Protein AF-A0A9E8AXL3-F1 (afdb_monomer_lite)

Secondary structure (DSSP, 8-state):
-HHHHHHHHHHHTSHHHHHHHHHHHHHHHHHHHSPPPPSEEEEE-TTSTTS-B-SEEEEEHHHHHHHHHHHHHH--S-HHHHHHHHHHHHHHHT--SS-S-EEEPPGGGHHHHHHHHHHHHHTT-SEEEETTTTEEES--EEEEEEEEEETTTEEEEEEEEE-TT--EEEEEEEEEE-------------

Sequence (190 aa):
MLDGVRHKIKYRLSKEYRREVDALEEIKRTFTQLPRCQPYVIVANPDYGEGEYQATITMPAIDLLAWVNAKLESGSPLYTDKVFLPLLRDWLRDAEESGSEQSRFPAIAYEVIEREIKDWIEKGLTTVYCPSCASEIQGFHKAEKDRWNAGNSLYFWTDNWVCPAGHLLYRRNEWMHINRLSHRIDTRNW

Structure (mmCIF, N/CA/C/O backbone):
data_AF-A0A9E8AXL3-F1
#
_entry.id   AF-A0A9E8AXL3-F1
#
loop_
_atom_site.group_PDB
_atom_site.id
_atom_site.type_symbol
_atom_site.label_atom_id
_atom_site.label_alt_id
_atom_site.label_comp_id
_atom_site.label_asym_id
_atom_site.label_entity_id
_atom_site.label_seq_id
_atom_site.pdbx_PDB_ins_code
_atom_site.Cartn_x
_atom_site.Cartn_y
_atom_site.Cartn_z
_atom_site.occupancy
_atom_site.B_iso_or_equiv
_atom_site.auth_seq_id
_atom_site.auth_comp_id
_atom_site.auth_asym_id
_atom_site.auth_atom_id
_atom_site.pdbx_PDB_model_num
ATOM 1 N N . MET A 1 1 ? -18.558 35.692 19.188 1.00 50.31 1 MET A N 1
ATOM 2 C CA . MET A 1 1 ? -18.911 34.344 19.710 1.00 50.31 1 MET A CA 1
ATOM 3 C C . MET A 1 1 ? -20.068 33.678 18.955 1.00 50.31 1 MET A C 1
ATOM 5 O O . MET A 1 1 ? -19.987 32.479 18.731 1.00 50.31 1 MET A O 1
ATOM 9 N N . LEU A 1 2 ? -21.105 34.409 18.516 1.00 52.53 2 LEU A N 1
ATOM 10 C CA . LEU A 1 2 ? -22.274 33.840 17.813 1.00 52.53 2 LEU A CA 1
ATOM 11 C C . LEU A 1 2 ? -22.008 33.394 16.356 1.00 52.53 2 LEU A C 1
ATOM 13 O O . LEU A 1 2 ? -22.584 32.400 15.912 1.00 52.53 2 LEU A O 1
ATOM 17 N N . ASP A 1 3 ? -21.091 34.049 15.635 1.00 53.25 3 ASP A N 1
ATOM 18 C CA . ASP A 1 3 ? -20.797 33.708 14.229 1.00 53.25 3 ASP A CA 1
ATOM 19 C C . ASP A 1 3 ? -20.134 32.334 14.058 1.00 53.25 3 ASP A C 1
ATOM 21 O O . ASP A 1 3 ? -20.463 31.591 13.133 1.00 53.25 3 ASP A O 1
ATOM 25 N N . GLY A 1 4 ? -19.282 31.927 15.006 1.00 52.59 4 GLY A N 1
ATOM 26 C CA . GLY A 1 4 ? -18.672 30.593 15.009 1.00 52.59 4 GLY A CA 1
ATOM 27 C C . GLY A 1 4 ? -19.680 29.463 15.253 1.00 52.59 4 GLY A C 1
ATOM 28 O O . GLY A 1 4 ? -19.496 28.353 14.757 1.00 52.59 4 GLY A O 1
ATOM 29 N N . VAL A 1 5 ? -20.774 29.739 15.973 1.00 60.66 5 VAL A N 1
ATOM 30 C CA . VAL A 1 5 ? -21.849 28.765 16.234 1.00 60.66 5 VAL A CA 1
ATOM 31 C C . VAL A 1 5 ? -22.737 28.607 14.999 1.00 60.66 5 VAL A C 1
ATOM 33 O O . VAL A 1 5 ? -23.012 27.480 14.585 1.00 60.66 5 VAL A O 1
ATOM 36 N N . ARG A 1 6 ? -23.109 29.713 14.339 1.00 60.84 6 ARG A N 1
ATOM 37 C CA . ARG A 1 6 ? -23.854 29.677 13.067 1.00 60.84 6 ARG A CA 1
ATOM 38 C C . ARG A 1 6 ? -23.073 28.973 11.957 1.00 60.84 6 ARG A C 1
ATOM 40 O O . ARG A 1 6 ? -23.656 28.165 11.236 1.00 60.84 6 ARG A O 1
ATOM 47 N N . HIS A 1 7 ? -21.766 29.214 11.853 1.00 61.50 7 HIS A N 1
ATOM 48 C CA . HIS A 1 7 ? -20.918 28.557 10.855 1.00 61.50 7 HIS A CA 1
ATOM 49 C C . HIS A 1 7 ? -20.811 27.040 11.086 1.00 61.50 7 HIS A C 1
ATOM 51 O O . HIS A 1 7 ? -20.910 26.261 10.139 1.00 61.50 7 HIS A O 1
ATOM 57 N N . LYS A 1 8 ? -20.691 26.599 12.348 1.00 62.47 8 LYS A N 1
ATOM 58 C CA . LYS A 1 8 ? -20.671 25.169 12.707 1.00 62.47 8 LYS A CA 1
ATOM 59 C C . LYS A 1 8 ? -21.997 24.462 12.417 1.00 62.47 8 LYS A C 1
ATOM 61 O O . LYS A 1 8 ? -21.981 23.336 11.933 1.00 62.47 8 LYS A O 1
ATOM 66 N N . ILE A 1 9 ? -23.135 25.108 12.680 1.00 67.75 9 ILE A N 1
ATOM 67 C CA . ILE A 1 9 ? -24.462 24.541 12.381 1.00 67.75 9 ILE A CA 1
ATOM 68 C C . ILE A 1 9 ? -24.678 24.449 10.866 1.00 67.75 9 ILE A C 1
ATOM 70 O O . ILE A 1 9 ? -25.138 23.421 10.377 1.00 67.75 9 ILE A O 1
ATOM 74 N N . LYS A 1 10 ? -24.287 25.483 10.110 1.00 69.19 10 LYS A N 1
ATOM 75 C CA . LYS A 1 10 ? -24.389 25.484 8.645 1.00 69.19 10 LYS A CA 1
ATOM 76 C C . LYS A 1 10 ? -23.529 24.389 8.006 1.00 69.19 10 LYS A C 1
ATOM 78 O O . LYS A 1 10 ? -23.999 23.724 7.091 1.00 69.19 10 LYS A O 1
ATOM 83 N N . TYR A 1 11 ? -22.316 24.171 8.517 1.00 67.69 11 TYR A N 1
ATOM 84 C CA . TYR A 1 11 ? -21.449 23.078 8.071 1.00 67.69 11 TYR A CA 1
ATOM 85 C C . TYR A 1 11 ? -22.045 21.701 8.397 1.00 67.69 11 TYR A C 1
ATOM 87 O O . TYR A 1 11 ? -22.152 20.871 7.507 1.00 67.69 11 TYR A O 1
ATOM 95 N N . ARG A 1 12 ? -22.560 21.480 9.615 1.00 69.38 12 ARG A N 1
ATOM 96 C CA . ARG A 1 12 ? -23.223 20.211 9.993 1.00 69.38 12 ARG A CA 1
ATOM 97 C C . ARG A 1 12 ? -24.460 19.863 9.154 1.00 69.38 12 ARG A C 1
ATOM 99 O O . ARG A 1 12 ? -24.867 18.710 9.113 1.00 69.38 12 ARG A O 1
ATOM 106 N N . LEU A 1 13 ? -25.081 20.847 8.509 1.00 73.75 13 LEU A N 1
ATOM 107 C CA . LEU A 1 13 ? -26.221 20.647 7.608 1.00 73.75 13 LEU A CA 1
ATOM 108 C C . LEU A 1 13 ? -25.798 20.585 6.126 1.00 73.75 13 LEU A C 1
ATOM 110 O O . LEU A 1 13 ? -26.642 20.366 5.248 1.00 73.75 13 LEU A O 1
ATOM 114 N N . SER A 1 14 ? -24.510 20.784 5.827 1.00 78.44 14 SER A N 1
ATOM 115 C CA . SER A 1 14 ? -24.001 20.829 4.460 1.00 78.44 14 SER A CA 1
ATOM 116 C C . SER A 1 14 ? -23.981 19.444 3.807 1.00 78.44 14 SER A C 1
ATOM 118 O O . SER A 1 14 ? -24.156 18.396 4.438 1.00 78.44 14 SER A O 1
ATOM 120 N N . LYS A 1 15 ? -23.835 19.440 2.481 1.00 77.00 15 LYS A N 1
ATOM 121 C CA . LYS A 1 15 ? -23.671 18.210 1.702 1.00 77.00 15 LYS A CA 1
ATOM 122 C C . LYS A 1 15 ? -22.274 17.615 1.899 1.00 77.00 15 LYS A C 1
ATOM 124 O O . LYS A 1 15 ? -22.151 16.397 1.851 1.00 77.00 15 LYS A O 1
ATOM 129 N N . GLU A 1 16 ? -21.254 18.446 2.135 1.00 74.75 16 GLU A N 1
ATOM 130 C CA . GLU A 1 16 ? -19.901 17.959 2.431 1.00 74.75 16 GLU A CA 1
ATOM 131 C C . GLU A 1 16 ? -19.865 17.196 3.753 1.00 74.75 16 GLU A C 1
ATOM 133 O O . GLU A 1 16 ? -19.396 16.067 3.770 1.00 74.75 16 GLU A O 1
ATOM 138 N N . TYR A 1 17 ? -20.454 17.743 4.823 1.00 76.50 17 TYR A N 1
ATOM 139 C CA . TYR A 1 17 ? -20.475 17.059 6.119 1.00 76.50 17 TYR A CA 1
ATOM 140 C C . TYR A 1 17 ? -21.178 15.698 6.055 1.00 76.50 17 TYR A C 1
ATOM 142 O O . TYR A 1 17 ? -20.692 14.728 6.620 1.00 76.50 17 TYR A O 1
ATOM 150 N N . ARG A 1 18 ? -22.298 15.596 5.325 1.00 78.00 18 ARG A N 1
ATOM 151 C CA . ARG A 1 18 ? -22.974 14.304 5.117 1.00 78.00 18 ARG A CA 1
ATOM 152 C C . ARG A 1 18 ? -22.099 13.305 4.364 1.00 78.00 18 ARG A C 1
ATOM 154 O O . ARG A 1 18 ? -21.987 12.176 4.808 1.00 78.00 18 ARG A O 1
ATOM 161 N N . ARG A 1 19 ? -21.415 13.738 3.299 1.00 76.94 19 ARG A N 1
ATOM 162 C CA . ARG A 1 19 ? -20.463 12.884 2.567 1.00 76.94 19 ARG A CA 1
ATOM 163 C C . ARG A 1 19 ? -19.311 12.408 3.447 1.00 76.94 19 ARG A C 1
ATOM 165 O O . ARG A 1 19 ? -18.920 11.255 3.341 1.00 76.94 19 ARG A O 1
ATOM 172 N N . GLU A 1 20 ? -18.781 13.277 4.304 1.00 74.44 20 GLU A N 1
ATOM 173 C CA . GLU A 1 20 ? -17.742 12.898 5.263 1.00 74.44 20 GLU A CA 1
ATOM 174 C C . GLU A 1 20 ? -18.261 11.865 6.271 1.00 74.44 20 GLU A C 1
ATOM 176 O O . GLU A 1 20 ? -17.587 10.873 6.524 1.00 74.44 20 GLU A O 1
ATOM 181 N N . VAL A 1 21 ? -19.462 12.061 6.823 1.00 80.56 21 VAL A N 1
ATOM 182 C CA . VAL A 1 21 ? -20.079 11.100 7.752 1.00 80.56 21 VAL A CA 1
ATOM 183 C C . VAL A 1 21 ? -20.326 9.753 7.071 1.00 80.56 21 VAL A C 1
ATOM 185 O O . VAL A 1 21 ? -19.925 8.731 7.622 1.00 80.56 21 VAL A O 1
ATOM 188 N N . ASP A 1 22 ? -20.902 9.752 5.868 1.00 82.94 22 ASP A N 1
ATOM 189 C CA . ASP A 1 22 ? -21.176 8.533 5.100 1.00 82.94 22 ASP A CA 1
ATOM 190 C C . ASP A 1 22 ? -19.874 7.765 4.803 1.00 82.94 22 ASP A C 1
ATOM 192 O O . ASP A 1 22 ? -19.794 6.560 5.043 1.00 82.94 22 ASP A O 1
ATOM 196 N N . ALA A 1 23 ? -18.818 8.465 4.369 1.00 78.75 23 ALA A N 1
ATOM 197 C CA . ALA A 1 23 ? -17.506 7.864 4.121 1.00 78.75 23 ALA A CA 1
ATOM 198 C C . ALA A 1 23 ? -16.894 7.262 5.398 1.00 78.75 23 ALA A C 1
ATOM 200 O O . ALA A 1 23 ? -16.309 6.179 5.372 1.00 78.75 23 ALA A O 1
ATOM 201 N N . LEU A 1 24 ? -17.052 7.928 6.545 1.00 81.81 24 LEU A N 1
ATOM 202 C CA . LEU A 1 24 ? -16.574 7.406 7.826 1.00 81.81 24 LEU A CA 1
ATOM 203 C C . LEU A 1 24 ? -17.342 6.168 8.292 1.00 81.81 24 LEU A C 1
ATOM 205 O O . LEU A 1 24 ? -16.741 5.253 8.862 1.00 81.81 24 LEU A O 1
ATOM 209 N N . GLU A 1 25 ? -18.657 6.139 8.097 1.00 85.62 25 GLU A N 1
ATOM 210 C CA . GLU A 1 25 ? -19.471 4.960 8.390 1.00 85.62 25 GLU A CA 1
ATOM 211 C C . GLU A 1 25 ? -19.096 3.792 7.480 1.00 85.62 25 GLU A C 1
ATOM 213 O O . GLU A 1 25 ? -18.982 2.658 7.952 1.00 85.62 25 GLU A O 1
ATOM 218 N N . GLU A 1 26 ? -18.820 4.065 6.206 1.00 86.38 26 GLU A N 1
ATOM 219 C CA . GLU A 1 26 ? -18.369 3.059 5.254 1.00 86.38 26 GLU A CA 1
ATOM 220 C C . GLU A 1 26 ? -17.001 2.474 5.626 1.00 86.38 26 GLU A C 1
ATOM 222 O O . GLU A 1 26 ? -16.846 1.249 5.623 1.00 86.38 26 GLU A O 1
ATOM 227 N N . ILE A 1 27 ? -16.039 3.311 6.035 1.00 86.19 27 ILE A N 1
ATOM 228 C CA . ILE A 1 27 ? -14.735 2.853 6.541 1.00 86.19 27 ILE A CA 1
ATOM 229 C C . ILE A 1 27 ? -14.942 1.936 7.748 1.00 86.19 27 ILE A C 1
ATOM 231 O O . ILE A 1 27 ? -14.458 0.805 7.754 1.00 86.19 27 ILE A O 1
ATOM 235 N N . LYS A 1 28 ? -15.709 2.376 8.753 1.00 87.38 28 LYS A N 1
ATOM 236 C CA . LYS A 1 28 ? -15.973 1.569 9.957 1.00 87.38 28 LYS A CA 1
ATOM 237 C C . LYS A 1 28 ? -16.617 0.230 9.615 1.00 87.38 28 LYS A C 1
ATOM 239 O O . LYS A 1 28 ? -16.167 -0.799 10.109 1.00 87.38 28 LYS A O 1
ATOM 244 N N . ARG A 1 29 ? -17.641 0.238 8.757 1.00 89.62 29 ARG A N 1
ATOM 245 C CA . ARG A 1 29 ? -18.333 -0.974 8.301 1.00 89.62 29 ARG A CA 1
ATOM 246 C C . ARG A 1 29 ? -17.403 -1.909 7.534 1.00 89.62 29 ARG A C 1
ATOM 248 O O . ARG A 1 29 ? -17.513 -3.119 7.676 1.00 89.62 29 ARG A O 1
ATOM 255 N N . THR A 1 30 ? -16.495 -1.363 6.731 1.00 88.88 30 THR A N 1
ATOM 256 C CA . THR A 1 30 ? -15.501 -2.167 6.012 1.00 88.88 30 THR A CA 1
ATOM 257 C C . THR A 1 30 ? -14.603 -2.891 7.007 1.00 88.88 30 THR A C 1
ATOM 259 O O . THR A 1 30 ? -14.475 -4.107 6.930 1.00 88.88 30 THR A O 1
ATOM 262 N N . PHE A 1 31 ? -14.063 -2.178 7.999 1.00 89.81 31 PHE A N 1
ATOM 263 C CA . PHE A 1 31 ? -13.180 -2.767 9.008 1.00 89.81 31 PHE A CA 1
ATOM 264 C C . PHE A 1 31 ? -13.849 -3.843 9.867 1.00 89.81 31 PHE A C 1
ATOM 266 O O . PHE A 1 31 ? -13.189 -4.815 10.221 1.00 89.81 31 PHE A O 1
ATOM 273 N N . THR A 1 32 ? -15.147 -3.731 10.167 1.00 88.38 32 THR A N 1
ATOM 274 C CA . THR A 1 32 ? -15.861 -4.782 10.917 1.00 88.38 32 THR A CA 1
ATOM 275 C C . THR A 1 32 ? -16.104 -6.054 10.107 1.00 88.38 32 THR A C 1
ATOM 277 O O . THR A 1 32 ? -16.398 -7.095 10.691 1.00 88.38 32 THR A O 1
ATOM 280 N N . GLN A 1 33 ? -16.011 -5.977 8.780 1.00 90.56 33 GLN A N 1
ATOM 281 C CA . GLN A 1 33 ? -16.198 -7.104 7.864 1.00 90.56 33 GLN A CA 1
ATOM 282 C C . GLN A 1 33 ? -14.874 -7.709 7.390 1.00 90.56 33 GLN A C 1
ATOM 284 O O . GLN A 1 33 ? -14.891 -8.750 6.730 1.00 90.56 33 GLN A O 1
ATOM 289 N N . LEU A 1 34 ? -13.736 -7.076 7.696 1.00 90.19 34 LEU A N 1
ATOM 290 C CA . LEU A 1 34 ? -12.437 -7.614 7.317 1.00 90.19 34 LEU A CA 1
ATOM 291 C C . LEU A 1 34 ? -12.183 -8.931 8.058 1.00 90.19 34 LEU A C 1
ATOM 293 O O . LEU A 1 34 ? -12.435 -9.022 9.263 1.00 90.19 34 LEU A O 1
ATOM 297 N N . PRO A 1 35 ? -11.643 -9.950 7.366 1.00 91.00 35 PRO A N 1
ATOM 298 C CA . PRO A 1 35 ? -11.107 -11.109 8.055 1.00 91.00 35 PRO A CA 1
ATOM 299 C C . PRO A 1 35 ? -9.949 -10.677 8.958 1.00 91.00 35 PRO A C 1
ATOM 301 O O . PRO A 1 35 ? -9.389 -9.583 8.812 1.00 91.00 35 PRO A O 1
ATOM 304 N N . ARG A 1 36 ? -9.554 -11.565 9.871 1.00 91.38 36 ARG A N 1
ATOM 305 C CA . ARG A 1 36 ? -8.343 -11.372 10.668 1.00 91.38 36 ARG A CA 1
ATOM 306 C C . ARG A 1 36 ? -7.155 -11.065 9.750 1.00 91.38 36 ARG A C 1
ATOM 308 O O . ARG A 1 36 ? -7.021 -11.669 8.682 1.00 91.38 36 ARG A O 1
ATOM 315 N N . CYS A 1 37 ? -6.331 -10.102 10.156 1.00 93.50 37 CYS A N 1
ATOM 316 C CA . CYS A 1 37 ? -5.141 -9.746 9.403 1.00 93.50 37 CYS A CA 1
ATOM 317 C C . CYS A 1 37 ? -4.158 -10.929 9.367 1.00 93.50 37 CYS A C 1
ATOM 319 O O . CYS A 1 37 ? -3.976 -11.637 10.357 1.00 93.50 37 CYS A O 1
ATOM 321 N N . GLN A 1 38 ? -3.539 -11.143 8.216 1.00 95.12 38 GLN A N 1
ATOM 322 C CA . GLN A 1 38 ? -2.509 -12.147 7.983 1.00 95.12 38 GLN A CA 1
ATOM 323 C C . GLN A 1 38 ? -1.112 -11.525 8.162 1.00 95.12 38 GLN A C 1
ATOM 325 O O . GLN A 1 38 ? -0.992 -10.296 8.192 1.00 95.12 38 GLN A O 1
ATOM 330 N N . PRO A 1 39 ? -0.035 -12.328 8.257 1.00 94.25 39 PRO A N 1
ATOM 331 C CA . PRO A 1 39 ? 1.312 -11.810 8.518 1.00 94.25 39 PRO A CA 1
ATOM 332 C C . PRO A 1 39 ? 1.826 -10.857 7.429 1.00 94.25 39 PRO A C 1
ATOM 334 O O . PRO A 1 39 ? 2.680 -10.009 7.693 1.00 94.25 39 PRO A O 1
ATOM 337 N N . TYR A 1 40 ? 1.295 -10.977 6.210 1.00 95.00 40 TYR A N 1
ATOM 338 C CA . TYR A 1 40 ? 1.627 -10.134 5.067 1.00 95.00 40 TYR A CA 1
ATOM 339 C C . TYR A 1 40 ? 0.382 -9.441 4.523 1.00 95.00 40 TYR A C 1
ATOM 341 O O . TYR A 1 40 ? -0.694 -10.033 4.422 1.00 95.00 40 TYR A O 1
ATOM 349 N N . VAL A 1 41 ? 0.544 -8.188 4.113 1.00 95.00 41 VAL A N 1
ATOM 350 C CA . VAL A 1 41 ? -0.526 -7.360 3.561 1.00 95.00 41 VAL A CA 1
ATOM 351 C C . VAL A 1 41 ? -0.177 -6.960 2.135 1.00 95.00 41 VAL A C 1
ATOM 353 O O . VAL A 1 41 ? 0.878 -6.381 1.890 1.00 95.00 41 VAL A O 1
ATOM 356 N N . ILE A 1 42 ? -1.074 -7.238 1.190 1.00 94.50 42 ILE A N 1
ATOM 357 C CA . ILE A 1 42 ? -1.009 -6.721 -0.179 1.00 94.50 42 ILE A CA 1
ATOM 358 C C . ILE A 1 42 ? -1.380 -5.240 -0.129 1.00 94.50 42 ILE A C 1
ATOM 360 O O . ILE A 1 42 ? -2.555 -4.903 0.044 1.00 94.50 42 ILE A O 1
ATOM 364 N N . VAL A 1 43 ? -0.379 -4.372 -0.271 1.00 93.56 43 VAL A N 1
ATOM 365 C CA . VAL A 1 43 ? -0.524 -2.907 -0.236 1.00 93.56 43 VAL A CA 1
ATOM 366 C C . VAL A 1 43 ? -0.748 -2.309 -1.625 1.00 93.56 43 VAL A C 1
ATOM 368 O O . VAL A 1 43 ? -1.352 -1.249 -1.734 1.00 93.56 43 VAL A O 1
ATOM 371 N N . ALA A 1 44 ? -0.337 -3.011 -2.684 1.00 91.50 44 ALA A N 1
ATOM 372 C CA . ALA A 1 44 ? -0.682 -2.691 -4.068 1.00 91.50 44 ALA A CA 1
ATOM 373 C C . ALA A 1 44 ? -0.795 -3.959 -4.921 1.00 91.50 44 ALA A C 1
ATOM 375 O O . ALA A 1 44 ? -0.109 -4.953 -4.692 1.00 91.50 44 ALA A O 1
ATOM 376 N N . ASN A 1 45 ? -1.682 -3.917 -5.909 1.00 90.94 45 ASN A N 1
ATOM 377 C CA . ASN A 1 45 ? -1.920 -4.968 -6.895 1.00 90.94 45 ASN A CA 1
ATOM 378 C C . ASN A 1 45 ? -2.583 -4.326 -8.130 1.00 90.94 45 ASN A C 1
ATOM 380 O O . ASN A 1 45 ? -3.195 -3.272 -7.965 1.00 90.94 45 ASN A O 1
ATOM 384 N N . PRO A 1 46 ? -2.556 -4.942 -9.326 1.00 87.31 46 PRO A N 1
ATOM 385 C CA . PRO A 1 46 ? -3.351 -4.514 -10.481 1.00 87.31 46 PRO A CA 1
ATOM 386 C C . PRO A 1 46 ? -4.822 -4.171 -10.243 1.00 87.31 46 PRO A C 1
ATOM 388 O O . PRO A 1 46 ? -5.373 -3.341 -10.960 1.00 87.31 46 PRO A O 1
ATOM 391 N N . ASP A 1 47 ? -5.443 -4.754 -9.220 1.00 83.62 47 ASP A N 1
ATOM 392 C CA . ASP A 1 47 ? -6.836 -4.467 -8.867 1.00 83.62 47 ASP A CA 1
ATOM 393 C C . ASP A 1 47 ? -7.007 -3.193 -8.009 1.00 83.62 47 ASP A C 1
ATOM 395 O O . ASP A 1 47 ? -8.130 -2.863 -7.627 1.00 83.62 47 ASP A O 1
ATOM 399 N N . TYR A 1 48 ? -5.919 -2.516 -7.618 1.00 78.69 48 TYR A N 1
ATOM 400 C CA . TYR A 1 48 ? -5.938 -1.346 -6.729 1.00 78.69 48 TYR A CA 1
ATOM 401 C C . TYR A 1 48 ? -5.729 -0.032 -7.490 1.00 78.69 48 TYR A C 1
ATOM 403 O O . TYR A 1 48 ? -5.007 0.036 -8.487 1.00 78.69 48 TYR A O 1
ATOM 411 N N . GLY A 1 49 ? -6.320 1.040 -6.953 1.00 70.75 49 GLY A N 1
ATOM 412 C CA . GLY A 1 49 ? -6.205 2.390 -7.503 1.00 70.75 49 GLY A CA 1
ATOM 413 C C . GLY A 1 49 ? -6.758 2.498 -8.925 1.00 70.75 49 GLY A C 1
ATOM 414 O O . GLY A 1 49 ? -7.722 1.827 -9.287 1.00 70.75 49 GLY A O 1
ATOM 415 N N . GLU A 1 50 ? -6.126 3.338 -9.743 1.00 73.62 50 GLU A N 1
ATOM 416 C CA . GLU A 1 50 ? -6.492 3.548 -11.152 1.00 73.62 50 GLU A CA 1
ATOM 417 C C . GLU A 1 50 ? -5.763 2.586 -12.118 1.00 73.62 50 GLU A C 1
ATOM 419 O O . GLU A 1 50 ? -5.653 2.857 -13.314 1.00 73.62 50 GLU A O 1
ATOM 424 N N . GLY A 1 51 ? -5.244 1.455 -11.619 1.00 78.12 51 GLY A N 1
ATOM 425 C CA . GLY A 1 51 ? -4.501 0.477 -12.429 1.00 78.12 51 GLY A CA 1
ATOM 426 C C . GLY A 1 51 ? -3.032 0.847 -12.677 1.00 78.12 51 GLY A C 1
ATOM 427 O O . GLY A 1 51 ? -2.411 0.362 -13.626 1.00 78.12 51 GLY A O 1
ATOM 428 N N . GLU A 1 52 ? -2.468 1.712 -11.830 1.00 87.62 52 GLU A N 1
ATOM 429 C CA . GLU A 1 52 ? -1.075 2.166 -11.928 1.00 87.62 52 GLU A CA 1
ATOM 430 C C . GLU A 1 52 ? -0.079 1.024 -11.701 1.00 87.62 52 GLU A C 1
ATOM 432 O O . GLU A 1 52 ? 0.964 0.960 -12.350 1.00 87.62 52 GLU A O 1
ATOM 437 N N . TYR A 1 53 ? -0.401 0.098 -10.797 1.00 89.56 53 TYR A N 1
ATOM 438 C CA . TYR A 1 53 ? 0.442 -1.046 -10.472 1.00 89.56 53 TYR A CA 1
ATOM 439 C C . TYR A 1 53 ? 0.090 -2.238 -11.357 1.00 89.56 53 TYR A C 1
ATOM 441 O O . TYR A 1 53 ? -1.065 -2.582 -11.538 1.00 89.56 53 TYR A O 1
ATOM 449 N N . GLN A 1 54 ? 1.104 -2.894 -11.903 1.00 91.81 54 GLN A N 1
ATOM 450 C CA . GLN A 1 54 ? 1.005 -4.154 -12.653 1.00 91.81 54 GLN A CA 1
ATOM 451 C C . GLN A 1 54 ? 1.683 -5.307 -11.892 1.00 91.81 54 GLN A C 1
ATOM 453 O O . GLN A 1 54 ? 1.710 -6.449 -12.344 1.00 91.81 54 GLN A O 1
ATOM 458 N N . ALA A 1 55 ? 2.242 -4.990 -10.724 1.00 92.50 55 ALA A N 1
ATOM 459 C CA . ALA A 1 55 ? 2.867 -5.902 -9.787 1.00 92.50 55 ALA A CA 1
ATOM 460 C C . ALA A 1 55 ? 2.010 -6.051 -8.529 1.00 92.50 55 ALA A C 1
ATOM 462 O O . ALA A 1 55 ? 1.246 -5.151 -8.177 1.00 92.50 55 ALA A O 1
ATOM 463 N N . THR A 1 56 ? 2.196 -7.163 -7.824 1.00 94.50 56 THR A N 1
ATOM 464 C CA . THR A 1 56 ? 1.669 -7.333 -6.469 1.00 94.50 56 THR A CA 1
ATOM 465 C C . THR A 1 56 ? 2.768 -6.955 -5.485 1.00 94.50 56 THR A C 1
ATOM 467 O O . THR A 1 56 ? 3.870 -7.500 -5.537 1.00 94.50 56 THR A O 1
ATOM 470 N N . ILE A 1 57 ? 2.484 -6.002 -4.607 1.00 94.06 57 ILE A N 1
ATOM 471 C CA . ILE A 1 57 ? 3.417 -5.492 -3.606 1.00 94.06 57 ILE A CA 1
ATOM 472 C C . ILE A 1 57 ? 2.872 -5.861 -2.238 1.00 94.06 57 ILE A C 1
ATOM 474 O O . ILE A 1 57 ? 1.739 -5.507 -1.892 1.00 94.06 57 ILE A O 1
ATOM 478 N N . THR A 1 58 ? 3.686 -6.566 -1.465 1.00 95.38 58 THR A N 1
ATOM 479 C CA . THR A 1 58 ? 3.344 -7.021 -0.121 1.00 95.38 58 THR A CA 1
ATOM 480 C C . THR A 1 58 ? 4.267 -6.404 0.915 1.00 95.38 58 THR A C 1
ATOM 482 O O . THR A 1 58 ? 5.437 -6.134 0.652 1.00 95.38 58 THR A O 1
ATOM 485 N N . MET A 1 59 ? 3.734 -6.176 2.108 1.00 95.06 59 MET A N 1
ATOM 486 C CA . MET A 1 59 ? 4.464 -5.652 3.258 1.00 95.06 59 MET A CA 1
ATOM 487 C C . MET A 1 59 ? 4.166 -6.527 4.479 1.00 95.06 59 MET A C 1
ATOM 489 O O . MET A 1 59 ? 3.010 -6.926 4.651 1.00 95.06 59 MET A O 1
ATOM 493 N N . PRO A 1 60 ? 5.148 -6.828 5.342 1.00 94.75 60 PRO A N 1
ATOM 494 C CA . PRO A 1 60 ? 4.865 -7.452 6.628 1.00 94.75 60 PRO A CA 1
ATOM 495 C C . PRO A 1 60 ? 3.902 -6.588 7.452 1.00 94.75 60 PRO A C 1
ATOM 497 O O . PRO A 1 60 ? 4.072 -5.370 7.557 1.00 94.75 60 PRO A O 1
ATOM 500 N N . ALA A 1 61 ? 2.893 -7.209 8.067 1.00 94.88 61 ALA A N 1
ATOM 501 C CA . ALA A 1 61 ? 1.892 -6.504 8.869 1.00 94.88 61 ALA A CA 1
ATOM 502 C C . ALA A 1 61 ? 2.530 -5.727 10.035 1.00 94.88 61 ALA A C 1
ATOM 504 O O . ALA A 1 61 ? 2.057 -4.648 10.389 1.00 94.88 61 ALA A O 1
ATOM 505 N N . ILE A 1 62 ? 3.636 -6.240 10.586 1.00 94.06 62 ILE A N 1
ATOM 506 C CA . ILE A 1 62 ? 4.400 -5.594 11.660 1.00 94.06 62 ILE A CA 1
ATOM 507 C C . ILE A 1 62 ? 5.065 -4.284 11.215 1.00 94.06 62 ILE A C 1
ATOM 509 O O . ILE A 1 62 ? 5.033 -3.300 11.955 1.00 94.06 62 ILE A O 1
ATOM 513 N N . ASP A 1 63 ? 5.599 -4.234 9.994 1.00 94.69 63 ASP A N 1
ATOM 514 C CA . ASP A 1 63 ? 6.241 -3.032 9.457 1.00 94.69 63 ASP A CA 1
ATOM 515 C C . ASP A 1 63 ? 5.190 -1.978 9.105 1.00 94.69 63 ASP A C 1
ATOM 517 O O . ASP A 1 63 ? 5.356 -0.789 9.396 1.00 94.69 63 ASP A O 1
ATOM 521 N N . LEU A 1 64 ? 4.052 -2.421 8.561 1.00 94.75 64 LEU A N 1
ATOM 522 C CA . LEU A 1 64 ? 2.913 -1.545 8.323 1.00 94.75 64 LEU A CA 1
ATOM 523 C C . LEU A 1 64 ? 2.354 -0.992 9.643 1.00 94.75 64 LEU A C 1
ATOM 525 O O . LEU A 1 64 ? 2.066 0.200 9.737 1.00 94.75 64 LEU A O 1
ATOM 529 N N . LEU A 1 65 ? 2.263 -1.815 10.693 1.00 95.00 65 LEU A N 1
ATOM 530 C CA . LEU A 1 65 ? 1.847 -1.384 12.030 1.00 95.00 65 LEU A CA 1
ATOM 531 C C . LEU A 1 65 ? 2.809 -0.338 12.611 1.00 95.00 65 LEU A C 1
ATOM 533 O O . LEU A 1 65 ? 2.359 0.656 13.186 1.00 95.00 65 LEU A O 1
ATOM 537 N N . ALA A 1 66 ? 4.119 -0.527 12.439 1.00 94.44 66 ALA A N 1
ATOM 538 C CA . ALA A 1 66 ? 5.122 0.447 12.860 1.00 94.44 66 ALA A CA 1
ATOM 539 C C . ALA A 1 66 ? 4.928 1.799 12.152 1.00 94.44 66 ALA A C 1
ATOM 541 O O . ALA A 1 66 ? 4.934 2.844 12.809 1.00 94.44 66 ALA A O 1
ATOM 542 N N . TRP A 1 67 ? 4.668 1.787 10.840 1.00 93.19 67 TRP A N 1
ATOM 543 C CA . TRP A 1 67 ? 4.338 3.001 10.088 1.00 93.19 67 TRP A CA 1
ATOM 544 C C . TRP A 1 67 ? 3.050 3.670 10.595 1.00 93.19 67 TRP A C 1
ATOM 546 O O . TRP A 1 67 ? 3.039 4.886 10.808 1.00 93.19 67 TRP A O 1
ATOM 556 N N . VAL A 1 68 ? 1.985 2.901 10.858 1.00 93.62 68 VAL A N 1
ATOM 557 C CA . VAL A 1 68 ? 0.716 3.443 11.384 1.00 93.62 68 VAL A CA 1
ATOM 558 C C . VAL A 1 68 ? 0.929 4.134 12.730 1.00 93.62 68 VAL A C 1
ATOM 560 O O . VAL A 1 68 ? 0.425 5.240 12.940 1.00 93.62 68 VAL A O 1
ATOM 563 N N . ASN A 1 69 ? 1.692 3.517 13.633 1.00 94.25 69 ASN A N 1
ATOM 564 C CA . ASN A 1 69 ? 1.992 4.098 14.940 1.00 94.25 69 ASN A CA 1
ATOM 565 C C . ASN A 1 69 ? 2.767 5.415 14.801 1.00 94.25 69 ASN A C 1
ATOM 567 O O . ASN A 1 69 ? 2.369 6.417 15.394 1.00 94.25 69 ASN A O 1
ATOM 571 N N . ALA A 1 70 ? 3.789 5.454 13.940 1.00 91.94 70 ALA A N 1
ATOM 572 C CA . ALA A 1 70 ? 4.546 6.676 13.675 1.00 91.94 70 ALA A CA 1
ATOM 573 C C . ALA A 1 70 ? 3.661 7.802 13.100 1.00 91.94 70 ALA A C 1
ATOM 575 O O . ALA A 1 70 ? 3.773 8.962 13.506 1.00 91.94 70 ALA A O 1
ATOM 576 N N . LYS A 1 71 ? 2.731 7.480 12.189 1.00 89.69 71 LYS A N 1
ATOM 577 C CA . LYS A 1 71 ? 1.776 8.460 11.644 1.00 89.69 71 LYS A CA 1
ATOM 578 C C . LYS A 1 71 ? 0.821 8.991 12.711 1.00 89.69 71 LYS A C 1
ATOM 580 O O . LYS A 1 71 ? 0.599 10.203 12.766 1.00 89.69 71 LYS A O 1
ATOM 585 N N . LEU A 1 72 ? 0.290 8.119 13.570 1.00 89.50 72 LEU A N 1
ATOM 586 C CA . LEU A 1 72 ? -0.581 8.511 14.683 1.00 89.50 72 LEU A CA 1
ATOM 587 C C . LEU A 1 72 ? 0.131 9.457 15.660 1.00 89.50 72 LEU A C 1
ATOM 589 O O . LEU A 1 72 ? -0.475 10.439 16.088 1.00 89.50 72 LEU A O 1
ATOM 593 N N . GLU A 1 73 ? 1.406 9.205 15.964 1.00 89.88 73 GLU A N 1
ATOM 594 C CA . GLU A 1 73 ? 2.231 10.069 16.821 1.00 89.88 73 GLU A CA 1
ATOM 595 C C . GLU A 1 73 ? 2.530 11.428 16.177 1.00 89.88 73 GLU A C 1
ATOM 597 O O . GLU A 1 73 ? 2.449 12.458 16.847 1.00 89.88 73 GLU A O 1
ATOM 602 N N . SER A 1 74 ? 2.827 11.453 14.872 1.00 86.38 74 SER A N 1
ATOM 603 C CA . SER A 1 74 ? 3.099 12.701 14.141 1.00 86.38 74 SER A CA 1
ATOM 604 C C . SER A 1 74 ? 1.871 13.610 13.999 1.00 86.38 74 SER A C 1
ATOM 606 O O . SER A 1 74 ? 2.013 14.820 13.825 1.00 86.38 74 SER A O 1
ATOM 608 N N . GLY A 1 75 ? 0.670 13.032 14.110 1.00 76.25 75 GLY A N 1
ATOM 609 C CA . GLY A 1 75 ? -0.607 13.718 13.976 1.00 76.25 75 GLY A CA 1
ATOM 610 C C . GLY A 1 75 ? -0.944 14.056 12.523 1.00 76.25 75 GLY A C 1
ATOM 611 O O . GLY A 1 75 ? -0.377 14.971 11.932 1.00 76.25 75 GLY A O 1
ATOM 612 N N . SER A 1 76 ? -1.936 13.369 11.948 1.00 75.50 76 SER A N 1
ATOM 613 C CA . SER A 1 76 ? -2.443 13.742 10.625 1.00 75.50 76 SER A CA 1
ATOM 614 C C . SER A 1 76 ? -3.423 14.925 10.705 1.00 75.50 76 SER A C 1
ATOM 616 O O . SER A 1 76 ? -4.338 14.928 11.546 1.00 75.50 76 SER A O 1
ATOM 618 N N . PRO A 1 77 ? -3.286 15.934 9.822 1.00 70.81 77 PRO A N 1
ATOM 619 C CA . PRO A 1 77 ? -4.270 17.001 9.695 1.00 70.81 77 PRO A CA 1
ATOM 620 C C . PRO A 1 77 ? -5.577 16.519 9.043 1.00 70.81 77 PRO A C 1
ATOM 622 O O . PRO A 1 77 ? -6.602 17.188 9.198 1.00 70.81 77 PRO A O 1
ATOM 625 N N . LEU A 1 78 ? -5.570 15.379 8.343 1.00 75.44 78 LEU A N 1
ATOM 626 C CA . LEU A 1 78 ? -6.738 14.853 7.639 1.00 75.44 78 LEU A CA 1
ATOM 627 C C . LEU A 1 78 ? -7.714 14.192 8.617 1.00 75.44 78 LEU A C 1
ATOM 629 O O . LEU A 1 78 ? -7.341 13.398 9.481 1.00 75.44 78 LEU A O 1
ATOM 633 N N . TYR A 1 79 ? -8.998 14.534 8.496 1.00 70.94 79 TYR A N 1
ATOM 634 C CA . TYR A 1 79 ? -10.039 14.000 9.378 1.00 70.94 79 TYR A CA 1
ATOM 635 C C . TYR A 1 79 ? -10.282 12.500 9.154 1.00 70.94 79 TYR A C 1
ATOM 637 O O . TYR A 1 79 ? -10.522 11.770 10.114 1.00 70.94 79 TYR A O 1
ATOM 645 N N . THR A 1 80 ? -10.145 12.038 7.911 1.00 74.19 80 THR A N 1
ATOM 646 C CA . THR A 1 80 ? -10.206 10.622 7.524 1.00 74.19 80 THR A CA 1
ATOM 647 C C . THR A 1 80 ? -9.161 9.793 8.261 1.00 74.19 80 THR A C 1
ATOM 649 O O . THR A 1 80 ? -9.503 8.781 8.868 1.00 74.19 80 THR A O 1
ATOM 652 N N . ASP A 1 81 ? -7.919 10.273 8.328 1.00 82.62 81 ASP A N 1
ATOM 653 C CA . ASP A 1 81 ? -6.809 9.580 8.991 1.00 82.62 81 ASP A CA 1
ATOM 654 C C . ASP A 1 81 ? -7.052 9.399 10.493 1.00 82.62 81 ASP A C 1
ATOM 656 O O . ASP A 1 81 ? -6.664 8.384 11.069 1.00 82.62 81 ASP A O 1
ATOM 660 N N . LYS A 1 82 ? -7.757 10.342 11.136 1.00 82.69 82 LYS A N 1
ATOM 661 C CA . LYS A 1 82 ? -8.104 10.260 12.567 1.00 82.69 82 LYS A CA 1
ATOM 662 C C . LYS A 1 82 ? -9.067 9.122 12.896 1.00 82.69 82 LYS A C 1
ATOM 664 O O . LYS A 1 82 ? -9.133 8.717 14.053 1.00 82.69 82 LYS A O 1
ATOM 669 N N . VAL A 1 83 ? -9.825 8.634 11.916 1.00 84.81 83 VAL A N 1
ATOM 670 C CA . VAL A 1 83 ? -10.715 7.474 12.077 1.00 84.81 83 VAL A CA 1
ATOM 671 C C . VAL A 1 83 ? -10.074 6.222 11.496 1.00 84.81 83 VAL A C 1
ATOM 673 O O . VAL A 1 83 ? -10.136 5.163 12.114 1.00 84.81 83 VAL A O 1
ATOM 676 N N . PHE A 1 84 ? -9.435 6.349 10.338 1.00 88.38 84 PHE A N 1
ATOM 677 C CA . PHE A 1 84 ? -8.837 5.241 9.615 1.00 88.38 84 PHE A CA 1
ATOM 678 C C . PHE A 1 84 ? -7.629 4.638 10.339 1.00 88.38 84 PHE A C 1
ATOM 680 O O . PHE A 1 84 ? -7.607 3.433 10.575 1.00 88.38 84 PHE A O 1
ATOM 687 N N . LEU A 1 85 ? -6.640 5.453 10.726 1.00 90.88 85 LEU A N 1
ATOM 688 C CA . LEU A 1 85 ? -5.386 4.947 11.291 1.00 90.88 85 LEU A CA 1
ATOM 689 C C . LEU A 1 85 ? -5.590 4.149 12.592 1.00 90.88 85 LEU A C 1
ATOM 691 O O . LEU A 1 85 ? -4.957 3.104 12.728 1.00 90.88 85 LEU A O 1
ATOM 695 N N . PRO A 1 86 ? -6.475 4.546 13.533 1.00 92.44 86 PRO A N 1
ATOM 696 C CA . PRO A 1 86 ? -6.770 3.715 14.700 1.00 92.44 86 PRO A CA 1
ATOM 697 C C . PRO A 1 86 ? -7.385 2.355 14.346 1.00 92.44 86 PRO A C 1
ATOM 699 O O . PRO A 1 86 ? -6.971 1.348 14.913 1.00 92.44 86 PRO A O 1
ATOM 702 N N . LEU A 1 87 ? -8.327 2.312 13.394 1.00 92.88 87 LEU A N 1
ATOM 703 C CA . LEU A 1 87 ? -8.944 1.058 12.942 1.00 92.88 87 LEU A CA 1
ATOM 704 C C . LEU A 1 87 ? -7.921 0.154 12.249 1.00 92.88 87 LEU A C 1
ATOM 706 O O . LEU A 1 87 ? -7.872 -1.044 12.522 1.00 92.88 87 LEU A O 1
ATOM 710 N N . LEU A 1 88 ? -7.072 0.740 11.401 1.00 93.12 88 LEU A N 1
ATOM 711 C CA . LEU A 1 88 ? -5.989 0.027 10.736 1.00 93.12 88 LEU A CA 1
ATOM 712 C C . LEU A 1 88 ? -4.999 -0.545 11.754 1.00 93.12 88 LEU A C 1
ATOM 714 O O . LEU A 1 88 ? -4.649 -1.717 11.665 1.00 93.12 88 LEU A O 1
ATOM 718 N N . ARG A 1 89 ? -4.585 0.249 12.747 1.00 94.50 89 ARG A N 1
ATOM 719 C CA . ARG A 1 89 ? -3.699 -0.205 13.826 1.00 94.50 89 ARG A CA 1
ATOM 720 C C . ARG A 1 89 ? -4.286 -1.406 14.560 1.00 94.50 89 ARG A C 1
ATOM 722 O O . ARG A 1 89 ? -3.569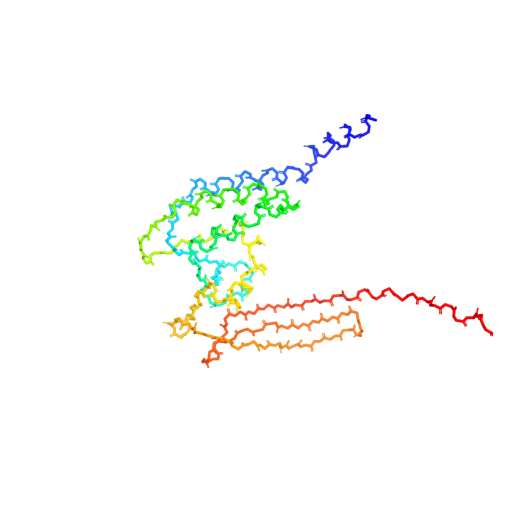 -2.369 14.808 1.00 94.50 89 ARG A O 1
ATOM 729 N N . ASP A 1 90 ? -5.562 -1.331 14.928 1.00 93.75 90 ASP A N 1
ATOM 730 C CA . ASP A 1 90 ? -6.215 -2.391 15.691 1.00 93.75 90 ASP A CA 1
ATOM 731 C C . ASP A 1 90 ? -6.325 -3.678 14.850 1.00 93.75 90 ASP A C 1
ATOM 733 O O . ASP A 1 90 ? -5.967 -4.744 15.341 1.00 93.75 90 ASP A O 1
ATOM 737 N N . TRP A 1 91 ? -6.680 -3.577 13.562 1.00 94.06 91 TRP A N 1
ATOM 738 C CA . TRP A 1 91 ? -6.693 -4.721 12.639 1.00 94.06 91 TRP A CA 1
ATOM 739 C C . TRP A 1 91 ? -5.308 -5.361 12.452 1.00 94.06 91 TRP A C 1
ATOM 741 O O . TRP A 1 91 ? -5.188 -6.585 12.462 1.00 94.06 91 TRP A O 1
ATOM 751 N N . LEU A 1 92 ? -4.255 -4.548 12.316 1.00 94.19 92 LEU A N 1
ATOM 752 C CA . LEU A 1 92 ? -2.878 -5.024 12.144 1.00 94.19 92 LEU A CA 1
ATOM 753 C C . LEU A 1 92 ? -2.292 -5.633 13.421 1.00 94.19 92 LEU A C 1
ATOM 755 O O . LEU A 1 92 ? -1.515 -6.578 13.341 1.00 94.19 92 LEU A O 1
ATOM 759 N N . ARG A 1 93 ? -2.647 -5.109 14.600 1.00 92.88 93 ARG A N 1
ATOM 760 C CA . ARG A 1 93 ? -2.194 -5.658 15.889 1.00 92.88 93 ARG A CA 1
ATOM 761 C C . ARG A 1 93 ? -2.682 -7.088 16.097 1.00 92.88 93 ARG A C 1
ATOM 763 O O . ARG A 1 93 ? -1.987 -7.878 16.726 1.00 92.88 93 ARG A O 1
ATOM 770 N N . ASP A 1 94 ? -3.848 -7.406 15.552 1.00 86.38 94 ASP A N 1
ATOM 771 C CA . ASP A 1 94 ? -4.452 -8.727 15.661 1.00 86.38 94 ASP A CA 1
ATOM 772 C C . ASP A 1 94 ? -3.964 -9.685 14.556 1.00 86.38 94 ASP A C 1
ATOM 774 O O . ASP A 1 94 ? -4.536 -10.768 14.392 1.00 86.38 94 ASP A O 1
ATOM 778 N N . ALA A 1 95 ? -2.920 -9.315 13.800 1.00 88.12 95 ALA A N 1
ATOM 779 C CA . ALA A 1 95 ? -2.366 -10.150 12.744 1.00 88.12 95 ALA A CA 1
ATOM 780 C C . ALA A 1 95 ? -1.916 -11.524 13.262 1.00 88.12 95 ALA A C 1
ATOM 782 O O . ALA A 1 95 ? -1.464 -11.673 14.399 1.00 88.12 95 ALA A O 1
ATOM 783 N N . GLU A 1 96 ? -2.071 -12.552 12.432 1.00 83.00 96 GLU A N 1
ATOM 784 C CA . GLU A 1 96 ? -1.503 -13.865 12.728 1.00 83.00 96 GLU A CA 1
ATOM 785 C C . GLU A 1 96 ? 0.030 -13.789 12.805 1.00 83.00 96 GLU A C 1
ATOM 787 O O . GLU A 1 96 ? 0.674 -13.089 12.027 1.00 83.00 96 GLU A O 1
ATOM 792 N N . GLU A 1 97 ? 0.621 -14.506 13.763 1.00 74.62 97 GLU A N 1
ATOM 793 C CA . GLU A 1 97 ? 2.073 -14.478 13.996 1.00 74.62 97 GLU A CA 1
ATOM 794 C C . GLU A 1 97 ? 2.850 -15.309 12.966 1.00 74.62 97 GLU A C 1
ATOM 796 O O . GLU A 1 97 ? 4.037 -15.080 12.740 1.00 74.62 97 GLU A O 1
ATOM 801 N N . SER A 1 98 ? 2.195 -16.290 12.341 1.00 71.88 98 SER A N 1
ATOM 802 C CA . SER A 1 98 ? 2.833 -17.228 11.421 1.00 71.88 98 SER A CA 1
ATOM 803 C C . SER A 1 98 ? 1.866 -17.672 10.332 1.00 71.88 98 SER A C 1
ATOM 805 O O . SER A 1 98 ? 0.749 -18.074 10.637 1.00 71.88 98 SER A O 1
ATOM 807 N N . GLY A 1 99 ? 2.320 -17.660 9.082 1.00 75.94 99 GLY A N 1
ATOM 808 C CA . GLY A 1 99 ? 1.536 -18.077 7.924 1.00 75.94 99 GLY A CA 1
ATOM 809 C C . GLY A 1 99 ? 2.127 -17.525 6.630 1.00 75.94 99 GLY A C 1
ATOM 810 O O . GLY A 1 99 ? 2.935 -16.598 6.651 1.00 75.94 99 GLY A O 1
ATOM 811 N N . SER A 1 100 ? 1.742 -18.109 5.498 1.00 76.62 100 SER A N 1
ATOM 812 C CA . SER A 1 100 ? 2.081 -17.598 4.160 1.00 76.62 100 SER A CA 1
ATOM 813 C C . SER A 1 100 ? 0.910 -16.877 3.493 1.00 76.62 100 SER A C 1
ATOM 815 O O . SER A 1 100 ? 1.030 -16.425 2.355 1.00 76.62 100 SER A O 1
ATOM 817 N N . GLU A 1 101 ? -0.242 -16.830 4.162 1.00 88.12 101 GLU A N 1
ATOM 818 C CA . GLU A 1 101 ? -1.422 -16.149 3.652 1.00 88.12 101 GLU A CA 1
ATOM 819 C C . GLU A 1 101 ? -1.226 -14.632 3.657 1.00 88.12 101 GLU A C 1
ATOM 821 O O . GLU A 1 101 ? -0.400 -14.074 4.385 1.00 88.12 101 GLU A O 1
ATOM 826 N N . GLN A 1 102 ? -1.983 -13.967 2.790 1.00 91.81 102 GLN A N 1
ATOM 827 C CA . GLN A 1 102 ? -1.870 -12.537 2.564 1.00 91.81 102 GLN A CA 1
ATOM 828 C C . GLN A 1 102 ? -3.237 -11.884 2.726 1.00 91.81 102 GLN A C 1
ATOM 830 O O . GLN A 1 102 ? -4.216 -12.289 2.095 1.00 91.81 102 GLN A O 1
ATOM 835 N N . SER A 1 103 ? -3.298 -10.833 3.534 1.00 92.62 103 SER A N 1
ATOM 836 C CA . SER A 1 103 ? -4.476 -9.982 3.632 1.00 92.62 103 SER A CA 1
ATOM 837 C C . SER A 1 103 ? -4.447 -8.927 2.541 1.00 92.62 103 SER A C 1
ATOM 839 O O . SER A 1 103 ? -3.412 -8.341 2.235 1.00 92.62 103 SER A O 1
ATOM 841 N N . ARG A 1 104 ? -5.609 -8.623 1.976 1.00 91.56 104 ARG A N 1
ATOM 842 C CA . ARG A 1 104 ? -5.762 -7.477 1.083 1.00 91.56 104 ARG A CA 1
ATOM 843 C C . ARG A 1 104 ? -5.923 -6.205 1.902 1.00 91.56 104 ARG A C 1
ATOM 845 O O . ARG A 1 104 ? -6.810 -6.139 2.751 1.00 91.56 104 ARG A O 1
ATOM 852 N N . PHE A 1 105 ? -5.087 -5.200 1.641 1.00 90.56 105 PHE A N 1
ATOM 853 C CA . PHE A 1 105 ? -5.300 -3.875 2.213 1.00 90.56 105 PHE A CA 1
ATOM 854 C C . PHE A 1 105 ? -6.680 -3.323 1.798 1.00 90.56 105 PHE A C 1
ATOM 856 O O . PHE A 1 105 ? -7.067 -3.489 0.638 1.00 90.56 105 PHE A O 1
ATOM 863 N N . PRO A 1 106 ? -7.442 -2.673 2.694 1.00 86.31 106 PRO A N 1
ATOM 864 C CA . PRO A 1 106 ? -8.776 -2.181 2.363 1.00 86.31 106 PRO A CA 1
ATOM 865 C C . PRO A 1 106 ? -8.736 -1.136 1.240 1.00 86.31 106 PRO A C 1
ATOM 867 O O . PRO A 1 106 ? -8.191 -0.049 1.419 1.00 86.31 106 PRO A O 1
ATOM 870 N N . ALA A 1 107 ? -9.356 -1.440 0.095 1.00 81.44 107 ALA A N 1
ATOM 871 C CA . ALA A 1 107 ? -9.321 -0.579 -1.093 1.00 81.44 107 ALA A CA 1
ATOM 872 C C . ALA A 1 107 ? -9.860 0.840 -0.832 1.00 81.44 107 ALA A C 1
ATOM 874 O O . ALA A 1 107 ? -9.317 1.807 -1.356 1.00 81.44 107 ALA A O 1
ATOM 875 N N . ILE A 1 108 ? -10.866 0.976 0.043 1.00 77.75 108 ILE A N 1
ATOM 876 C CA . ILE A 1 108 ? -11.433 2.274 0.455 1.00 77.75 108 ILE A CA 1
ATOM 877 C C . ILE A 1 108 ? -10.398 3.223 1.073 1.00 77.75 108 ILE A C 1
ATOM 879 O O . ILE A 1 108 ? -10.607 4.430 1.120 1.00 77.75 108 ILE A O 1
ATOM 883 N N . ALA A 1 109 ? -9.281 2.688 1.558 1.00 76.56 109 ALA A N 1
ATOM 884 C CA . ALA A 1 109 ? -8.234 3.457 2.204 1.00 76.56 109 ALA A CA 1
ATOM 885 C C . ALA A 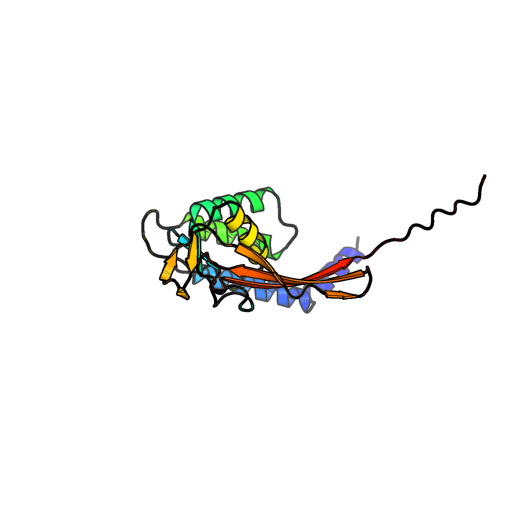1 109 ? -6.932 3.500 1.407 1.00 76.56 109 ALA A C 1
ATOM 887 O O . ALA A 1 109 ? -5.906 3.938 1.926 1.00 76.56 109 ALA A O 1
ATOM 888 N N . TYR A 1 110 ? -6.959 3.040 0.157 1.00 82.50 110 TYR A N 1
ATOM 889 C CA . TYR A 1 110 ? -5.778 2.996 -0.689 1.00 82.50 110 TYR A CA 1
ATOM 890 C C . TYR A 1 110 ? -5.135 4.383 -0.854 1.00 82.50 110 TYR A C 1
ATOM 892 O O . TYR A 1 110 ? -3.922 4.503 -0.717 1.00 82.50 110 TYR A O 1
ATOM 900 N N . GLU A 1 111 ? -5.939 5.442 -1.011 1.00 79.81 111 GLU A N 1
ATOM 901 C CA . GLU A 1 111 ? -5.465 6.835 -1.120 1.00 79.81 111 GLU A CA 1
ATOM 902 C C . GLU A 1 111 ? -4.576 7.277 0.058 1.00 79.81 111 GLU A C 1
ATOM 904 O O . GLU A 1 111 ? -3.689 8.116 -0.108 1.00 79.81 111 GLU A O 1
ATOM 909 N N . VAL A 1 112 ? -4.782 6.707 1.254 1.00 81.12 112 VAL A N 1
ATOM 910 C CA . VAL A 1 112 ? -4.005 7.047 2.459 1.00 81.12 112 VAL A CA 1
ATOM 911 C C . VAL A 1 112 ? -2.563 6.557 2.339 1.00 81.12 112 VAL A C 1
ATOM 913 O O . VAL A 1 112 ? -1.642 7.203 2.840 1.00 81.12 112 VAL A O 1
ATOM 916 N N . ILE A 1 113 ? -2.365 5.411 1.687 1.00 85.75 113 ILE A N 1
ATOM 917 C CA . ILE A 1 113 ? -1.061 4.750 1.583 1.00 85.75 113 ILE A CA 1
ATOM 918 C C . ILE A 1 113 ? -0.424 4.887 0.204 1.00 85.75 113 ILE A C 1
ATOM 920 O O . ILE A 1 113 ? 0.775 4.674 0.080 1.00 85.75 113 ILE A O 1
ATOM 924 N N . GLU A 1 114 ? -1.185 5.268 -0.821 1.00 85.69 114 GLU A N 1
ATOM 925 C CA . GLU A 1 114 ? -0.756 5.315 -2.222 1.00 85.69 114 GLU A CA 1
ATOM 926 C C . GLU A 1 114 ? 0.598 6.019 -2.402 1.00 85.69 114 GLU A C 1
ATOM 928 O O . GLU A 1 114 ? 1.494 5.513 -3.077 1.00 85.69 114 GLU A O 1
ATOM 933 N N . ARG A 1 115 ? 0.773 7.167 -1.738 1.00 82.62 115 ARG A N 1
ATOM 934 C CA . ARG A 1 115 ? 1.998 7.979 -1.817 1.00 82.62 115 ARG A CA 1
ATOM 935 C C . ARG A 1 115 ? 3.184 7.366 -1.077 1.00 82.62 115 ARG A C 1
ATOM 937 O O . ARG A 1 115 ? 4.325 7.698 -1.374 1.00 82.62 115 ARG A O 1
ATOM 944 N N . GLU A 1 116 ? 2.918 6.497 -0.114 1.00 88.56 116 GLU A N 1
ATOM 945 C CA . GLU A 1 116 ? 3.916 5.894 0.769 1.00 88.56 116 GLU A CA 1
ATOM 946 C C . GLU A 1 116 ? 4.478 4.599 0.171 1.00 88.56 116 GLU A C 1
ATOM 948 O O . GLU A 1 116 ? 5.619 4.241 0.453 1.00 88.56 116 GLU A O 1
ATOM 953 N N . ILE A 1 117 ? 3.720 3.922 -0.702 1.00 89.38 117 ILE A N 1
ATOM 954 C CA . ILE A 1 117 ? 4.123 2.654 -1.330 1.00 89.38 117 ILE A CA 1
ATOM 955 C C . ILE A 1 117 ? 5.467 2.796 -2.053 1.00 89.38 117 ILE A C 1
ATOM 957 O O . ILE A 1 117 ? 6.335 1.934 -1.914 1.00 89.38 117 ILE A O 1
ATOM 961 N N . LYS A 1 118 ? 5.681 3.909 -2.767 1.00 85.75 118 LYS A N 1
ATOM 962 C CA . LYS A 1 118 ? 6.963 4.202 -3.426 1.00 85.75 118 LYS A CA 1
ATOM 963 C C . LYS A 1 118 ? 8.116 4.257 -2.430 1.00 85.75 118 LYS A C 1
ATOM 965 O O . LYS A 1 118 ? 9.134 3.600 -2.642 1.00 85.75 118 LYS A O 1
ATOM 970 N N . ASP A 1 119 ? 7.933 4.974 -1.329 1.00 89.00 119 ASP A N 1
ATOM 971 C CA . ASP A 1 119 ? 8.944 5.098 -0.282 1.00 89.00 119 ASP A CA 1
ATOM 972 C C . ASP A 1 119 ? 9.220 3.756 0.404 1.00 89.00 119 ASP A C 1
ATOM 974 O O . ASP A 1 119 ? 10.370 3.454 0.727 1.00 89.00 119 ASP A O 1
ATOM 978 N N . TRP A 1 120 ? 8.193 2.935 0.636 1.00 92.38 120 TRP A N 1
ATOM 979 C CA . TRP A 1 120 ? 8.357 1.615 1.248 1.00 92.38 120 TRP A CA 1
ATOM 980 C C . TRP A 1 120 ? 9.151 0.666 0.355 1.00 92.38 120 TRP A C 1
ATOM 982 O O . TRP A 1 120 ? 10.056 -0.016 0.839 1.00 92.38 120 TRP A O 1
ATOM 992 N N . ILE A 1 121 ? 8.866 0.683 -0.946 1.00 89.19 121 ILE A N 1
ATOM 993 C CA . ILE A 1 121 ? 9.603 -0.091 -1.944 1.00 89.19 121 ILE A CA 1
ATOM 994 C C . ILE A 1 121 ? 11.064 0.360 -2.002 1.00 89.19 121 ILE A C 1
ATOM 996 O O . ILE A 1 121 ? 11.970 -0.471 -1.969 1.00 89.19 121 ILE A O 1
ATOM 1000 N N . GLU A 1 122 ? 11.318 1.670 -2.046 1.00 86.00 122 GLU A N 1
ATOM 1001 C CA . GLU A 1 122 ? 12.676 2.227 -2.087 1.00 86.00 122 GLU A CA 1
ATOM 1002 C C . GLU A 1 122 ? 13.496 1.913 -0.829 1.00 86.00 122 GLU A C 1
ATOM 1004 O O . GLU A 1 122 ? 14.709 1.722 -0.917 1.00 86.00 122 GLU A O 1
ATOM 1009 N N . LYS A 1 123 ? 12.840 1.822 0.332 1.00 89.06 123 LYS A N 1
ATOM 1010 C CA . LYS A 1 123 ? 13.465 1.455 1.613 1.00 89.06 123 LYS A CA 1
ATOM 1011 C C . LYS A 1 123 ? 13.623 -0.057 1.805 1.00 89.06 123 LYS A C 1
ATOM 1013 O O . LYS A 1 123 ? 14.187 -0.466 2.816 1.00 89.06 123 LYS A O 1
ATOM 1018 N N . GLY A 1 124 ? 13.138 -0.877 0.871 1.00 88.88 124 GLY A N 1
ATOM 1019 C CA . GLY A 1 124 ? 13.198 -2.337 0.971 1.00 88.88 124 GLY A CA 1
ATOM 1020 C C . GLY A 1 124 ? 12.280 -2.921 2.047 1.00 88.88 124 GLY A C 1
ATOM 1021 O O . GLY A 1 124 ? 12.557 -4.001 2.556 1.00 88.88 124 GLY A O 1
ATOM 1022 N N . LEU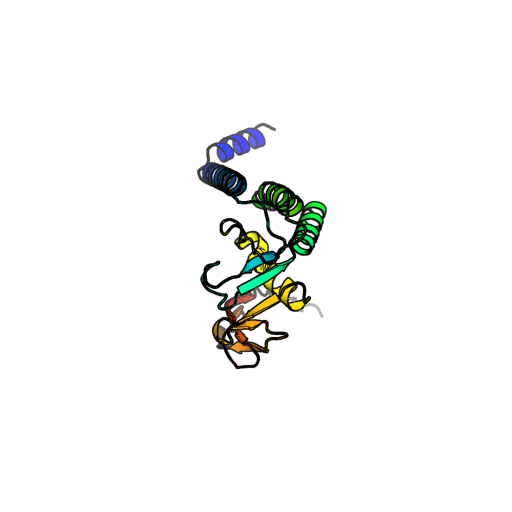 A 1 125 ? 11.200 -2.217 2.405 1.00 92.00 125 LEU A N 1
ATOM 1023 C CA . LEU A 1 125 ? 10.217 -2.679 3.396 1.00 92.00 125 LEU A CA 1
ATOM 1024 C C . LEU A 1 125 ? 9.143 -3.595 2.790 1.00 92.00 125 LEU A C 1
ATOM 1026 O O . LEU A 1 125 ? 8.275 -4.097 3.496 1.00 92.00 125 LEU A O 1
ATOM 1030 N N . THR A 1 126 ? 9.164 -3.777 1.472 1.00 94.06 126 THR A N 1
ATOM 1031 C CA . THR A 1 126 ? 8.149 -4.530 0.733 1.00 94.06 126 THR A CA 1
ATOM 1032 C C . THR A 1 126 ? 8.782 -5.588 -0.148 1.00 94.06 126 THR A C 1
ATOM 1034 O O . THR A 1 126 ? 9.852 -5.365 -0.718 1.00 94.06 126 THR A O 1
ATOM 1037 N N . THR A 1 127 ? 8.042 -6.661 -0.385 1.00 94.56 127 THR A N 1
ATOM 1038 C CA . THR A 1 127 ? 8.329 -7.616 -1.452 1.00 94.56 127 THR A CA 1
ATOM 1039 C C . THR A 1 127 ? 7.530 -7.238 -2.693 1.00 94.56 127 THR A C 1
ATOM 1041 O O . THR A 1 127 ? 6.341 -6.930 -2.615 1.00 94.56 127 THR A O 1
ATOM 1044 N N . VAL A 1 128 ? 8.181 -7.262 -3.856 1.00 94.19 128 VAL A N 1
ATOM 1045 C CA . VAL A 1 128 ? 7.540 -6.982 -5.145 1.00 94.19 128 VAL A CA 1
ATOM 1046 C C . VAL A 1 128 ? 7.495 -8.268 -5.961 1.00 94.19 128 VAL A C 1
ATOM 1048 O O . VAL A 1 128 ? 8.530 -8.868 -6.248 1.00 94.19 128 VAL A O 1
ATOM 1051 N N . TYR A 1 129 ? 6.296 -8.685 -6.355 1.00 94.88 129 TYR A N 1
ATOM 1052 C CA . TYR A 1 129 ? 6.057 -9.845 -7.205 1.00 94.88 129 TYR A CA 1
ATOM 1053 C C . TYR A 1 129 ? 5.682 -9.400 -8.617 1.00 94.88 129 TYR A C 1
ATOM 1055 O O . TYR A 1 129 ? 4.757 -8.606 -8.807 1.00 94.88 129 TYR A O 1
ATOM 1063 N N . CYS A 1 130 ? 6.392 -9.922 -9.617 1.00 94.62 130 CYS A N 1
ATOM 1064 C CA . CYS A 1 130 ? 6.102 -9.682 -11.025 1.00 94.62 130 CYS A CA 1
ATOM 1065 C C . CYS A 1 130 ? 5.258 -10.841 -11.585 1.00 94.62 130 CYS A C 1
ATOM 1067 O O . CYS A 1 130 ? 5.803 -11.935 -11.767 1.00 94.62 130 CYS A O 1
ATOM 1069 N N . PRO A 1 131 ? 3.974 -10.621 -11.936 1.00 92.38 131 PRO A N 1
ATOM 1070 C CA . PRO A 1 131 ? 3.109 -11.679 -12.461 1.00 92.38 131 PRO A CA 1
ATOM 1071 C C . PRO A 1 131 ? 3.641 -12.301 -13.753 1.00 92.38 131 PRO A C 1
ATOM 1073 O O . PRO A 1 131 ? 3.594 -13.515 -13.918 1.00 92.38 131 PRO A O 1
ATOM 1076 N N . SER A 1 132 ? 4.224 -11.488 -14.639 1.00 93.62 132 SER A N 1
ATOM 1077 C CA . SER A 1 132 ? 4.786 -11.959 -15.910 1.00 93.62 132 SER A CA 1
ATOM 1078 C C . SER A 1 132 ? 6.029 -12.839 -15.740 1.00 93.62 132 SER A C 1
ATOM 1080 O O . SER A 1 132 ? 6.259 -13.725 -16.555 1.00 93.62 132 SER A O 1
ATOM 1082 N N . CYS A 1 133 ? 6.834 -12.613 -14.695 1.00 92.81 133 CYS A N 1
ATOM 1083 C CA . CYS A 1 133 ? 7.966 -13.488 -14.358 1.00 92.81 133 CYS A CA 1
ATOM 1084 C C . CYS A 1 133 ? 7.553 -14.674 -13.475 1.00 92.81 133 CYS A C 1
ATOM 1086 O O . CYS A 1 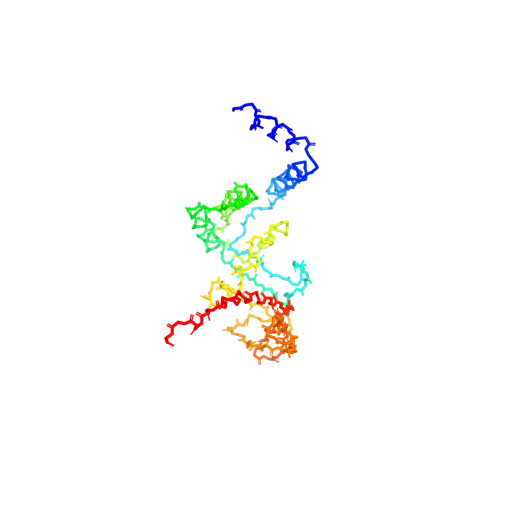133 ? 8.347 -15.591 -13.284 1.00 92.81 133 CYS A O 1
ATOM 1088 N N . ALA A 1 134 ? 6.348 -14.622 -12.906 1.00 94.38 134 ALA A N 1
ATOM 1089 C CA . ALA A 1 134 ? 5.875 -15.506 -11.853 1.00 94.38 134 ALA A CA 1
ATOM 1090 C C . ALA A 1 134 ? 6.823 -15.593 -10.637 1.00 94.38 134 ALA A C 1
ATOM 1092 O O . ALA A 1 134 ? 6.913 -16.634 -9.985 1.00 94.38 134 ALA A O 1
ATOM 1093 N N . SER A 1 135 ? 7.537 -14.509 -10.321 1.00 93.69 135 SER A N 1
ATOM 1094 C CA . SER A 1 135 ? 8.552 -14.498 -9.266 1.00 93.69 135 SER A CA 1
ATOM 1095 C C . SER A 1 135 ? 8.616 -13.171 -8.518 1.00 93.69 135 SER A C 1
ATOM 1097 O O . SER A 1 135 ? 8.258 -12.109 -9.038 1.00 93.69 135 SER A O 1
ATOM 1099 N N . GLU A 1 136 ? 9.153 -13.237 -7.303 1.00 93.69 136 GLU A N 1
ATOM 1100 C CA . GLU A 1 136 ? 9.633 -12.058 -6.589 1.00 93.69 136 GLU A CA 1
ATOM 1101 C C . GLU A 1 136 ? 10.830 -11.449 -7.323 1.00 93.69 136 GLU A C 1
ATOM 1103 O O . GLU A 1 136 ? 11.607 -12.150 -7.985 1.00 93.69 136 GLU A O 1
ATOM 1108 N N . ILE A 1 137 ? 10.969 -10.132 -7.223 1.00 92.31 137 ILE A N 1
ATOM 1109 C CA . ILE A 1 137 ? 12.082 -9.391 -7.811 1.00 92.31 137 ILE A CA 1
ATOM 1110 C C . ILE A 1 137 ? 12.839 -8.653 -6.710 1.00 92.31 137 ILE A C 1
ATOM 1112 O O . ILE A 1 137 ? 12.244 -8.085 -5.800 1.00 92.31 137 ILE A O 1
ATOM 1116 N N . GLN A 1 138 ? 14.167 -8.626 -6.814 1.00 84.06 138 GLN A N 1
ATOM 1117 C CA . GLN A 1 138 ? 15.029 -7.945 -5.839 1.00 84.06 138 GLN A CA 1
ATOM 1118 C C . GLN A 1 138 ? 15.396 -6.510 -6.239 1.00 84.06 138 GLN A C 1
ATOM 1120 O O . GLN A 1 138 ? 16.199 -5.852 -5.587 1.00 84.06 138 GLN A O 1
ATOM 1125 N N . GLY A 1 139 ? 14.823 -6.018 -7.334 1.00 82.44 139 GLY A N 1
ATOM 1126 C CA . GLY A 1 139 ? 15.076 -4.681 -7.838 1.00 82.44 139 GLY A CA 1
ATOM 1127 C C . GLY A 1 139 ? 14.269 -4.400 -9.094 1.00 82.44 139 GLY A C 1
ATOM 1128 O O . GLY A 1 139 ? 13.735 -5.307 -9.734 1.00 82.44 139 GLY A O 1
ATOM 1129 N N . PHE A 1 140 ? 14.183 -3.125 -9.443 1.00 86.38 140 PHE A N 1
ATOM 1130 C CA . PHE A 1 140 ? 13.485 -2.646 -10.625 1.00 86.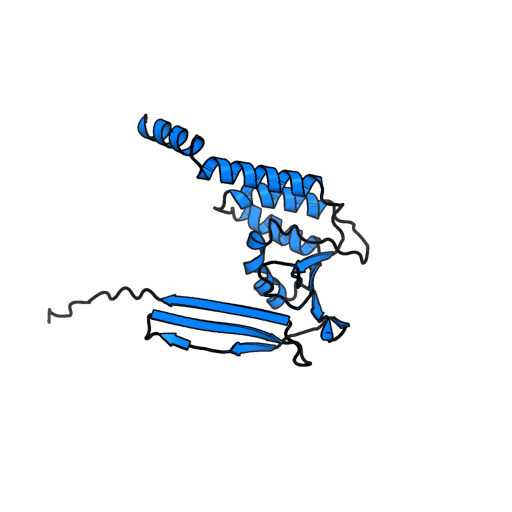38 140 PHE A CA 1
ATOM 1131 C C . PHE A 1 140 ? 14.221 -1.439 -11.196 1.00 86.38 140 PHE A C 1
ATOM 1133 O O . PHE A 1 140 ? 14.914 -0.708 -10.485 1.00 86.38 140 PHE A O 1
ATOM 1140 N N . HIS A 1 141 ? 14.066 -1.225 -12.495 1.00 88.06 141 HIS A N 1
ATOM 1141 C CA . HIS A 1 141 ? 14.590 -0.049 -13.168 1.00 88.06 141 HIS A CA 1
ATOM 1142 C C . HIS A 1 141 ? 13.500 1.012 -13.248 1.00 88.06 141 HIS A C 1
ATOM 1144 O O . HIS A 1 141 ? 12.382 0.732 -13.684 1.00 88.06 141 HIS A O 1
ATOM 1150 N N . LYS A 1 142 ? 13.843 2.234 -12.843 1.00 89.19 142 LYS A N 1
ATOM 1151 C CA . LYS A 1 142 ? 12.987 3.412 -12.986 1.00 89.19 142 LYS A CA 1
ATOM 1152 C C . LYS A 1 142 ? 13.362 4.149 -14.260 1.00 89.19 142 LYS A C 1
ATOM 1154 O O . LYS A 1 142 ? 14.543 4.388 -14.509 1.00 89.19 142 LYS A O 1
ATOM 1159 N N . ALA A 1 143 ? 12.363 4.528 -15.039 1.00 85.75 143 ALA A N 1
ATOM 1160 C CA . ALA A 1 143 ? 12.539 5.381 -16.199 1.00 85.75 143 ALA A CA 1
ATOM 1161 C C . ALA A 1 143 ? 11.405 6.403 -16.268 1.00 85.75 143 ALA A C 1
ATOM 1163 O O . ALA A 1 143 ? 10.233 6.031 -16.261 1.00 85.75 143 ALA A O 1
ATOM 1164 N N . GLU A 1 144 ? 11.766 7.676 -16.401 1.00 87.69 144 GLU A N 1
ATOM 1165 C CA . GLU A 1 144 ? 10.838 8.709 -16.853 1.00 87.69 144 GLU A CA 1
ATOM 1166 C C . GLU A 1 144 ? 10.709 8.603 -18.378 1.00 87.69 144 GLU A C 1
ATOM 1168 O O . GLU A 1 144 ? 11.711 8.611 -19.103 1.00 87.69 144 GLU A O 1
ATOM 1173 N N . LYS A 1 145 ? 9.480 8.483 -18.875 1.00 86.12 145 LYS A N 1
ATOM 1174 C CA . LYS A 1 145 ? 9.156 8.515 -20.306 1.00 86.12 145 LYS A CA 1
ATOM 1175 C C . LYS A 1 145 ? 8.255 9.699 -20.626 1.00 86.12 145 LYS A C 1
ATOM 1177 O O . LYS A 1 145 ? 7.737 10.352 -19.728 1.00 86.12 145 LYS A O 1
ATOM 1182 N N . ASP A 1 146 ? 8.105 9.975 -21.919 1.00 85.12 146 ASP A N 1
ATOM 1183 C CA . ASP A 1 146 ? 7.122 10.926 -22.448 1.00 85.12 146 ASP A CA 1
ATOM 1184 C C . ASP A 1 146 ? 7.215 12.326 -21.814 1.00 85.12 146 ASP A C 1
ATOM 1186 O O . ASP A 1 146 ? 6.217 13.027 -21.660 1.00 85.12 146 ASP A O 1
ATOM 1190 N N . ARG A 1 147 ? 8.438 12.741 -21.440 1.00 83.88 147 ARG A N 1
ATOM 1191 C CA . ARG A 1 147 ? 8.664 14.035 -20.801 1.00 83.88 147 ARG A CA 1
ATOM 1192 C C . ARG A 1 147 ? 8.296 15.153 -21.770 1.00 83.88 147 ARG A C 1
ATOM 1194 O O . ARG A 1 147 ? 8.896 15.299 -22.835 1.00 83.88 147 ARG A O 1
ATOM 1201 N N . TRP A 1 148 ? 7.351 15.976 -21.349 1.00 86.69 148 TRP A N 1
ATOM 1202 C CA . TRP A 1 148 ? 6.877 17.135 -22.083 1.00 86.69 148 TRP A CA 1
ATOM 1203 C C . TRP A 1 148 ? 6.763 18.338 -21.151 1.00 86.69 148 TRP A C 1
ATOM 1205 O O . TRP A 1 148 ? 6.505 18.204 -19.956 1.00 86.69 148 TRP A O 1
ATOM 1215 N N . ASN A 1 149 ? 6.957 19.538 -21.688 1.00 84.00 149 ASN A N 1
ATOM 1216 C CA . ASN A 1 149 ? 6.764 20.773 -20.946 1.00 84.00 149 ASN A CA 1
ATOM 1217 C C . ASN A 1 149 ? 6.079 21.843 -21.801 1.00 84.00 149 ASN A C 1
ATOM 1219 O O . ASN A 1 149 ? 6.409 22.039 -22.970 1.00 84.00 149 ASN A O 1
ATOM 1223 N N . ALA A 1 150 ? 5.168 22.592 -21.182 1.00 79.25 150 ALA A N 1
ATOM 1224 C CA . ALA A 1 150 ? 4.634 23.833 -21.731 1.00 79.25 150 ALA A CA 1
ATOM 1225 C C . ALA A 1 150 ? 5.351 25.016 -21.072 1.00 79.25 150 ALA A C 1
ATOM 1227 O O . ALA A 1 150 ? 5.018 25.452 -19.966 1.00 79.25 150 ALA A O 1
ATOM 1228 N N . GLY A 1 151 ? 6.381 25.519 -21.758 1.00 80.25 151 GLY A N 1
ATOM 1229 C CA . GLY A 1 151 ? 7.233 26.589 -21.248 1.00 80.25 151 GLY A CA 1
ATOM 1230 C C . GLY A 1 151 ? 7.969 26.182 -19.966 1.00 80.25 151 GLY A C 1
ATOM 1231 O O . GLY A 1 151 ? 8.535 25.093 -19.881 1.00 80.25 151 GLY A O 1
ATOM 1232 N N . ASN A 1 152 ? 7.962 27.076 -18.974 1.00 76.94 152 ASN A N 1
ATOM 1233 C CA . ASN A 1 152 ? 8.638 26.902 -17.679 1.00 76.94 152 ASN A CA 1
ATOM 1234 C C . ASN A 1 152 ? 7.670 26.664 -16.506 1.00 76.94 152 ASN A C 1
ATOM 1236 O O . ASN A 1 152 ? 8.086 26.742 -15.347 1.00 76.94 152 ASN A O 1
ATOM 1240 N N . SER A 1 153 ? 6.383 26.457 -16.791 1.00 80.06 153 SER A N 1
ATOM 1241 C CA . SER A 1 153 ? 5.316 26.435 -15.785 1.00 80.06 153 SER A CA 1
ATOM 1242 C C . SER A 1 153 ? 4.592 25.102 -15.689 1.00 80.06 153 SER A C 1
ATOM 1244 O O . SER A 1 153 ? 4.038 24.823 -14.636 1.00 80.06 153 SER A O 1
ATOM 12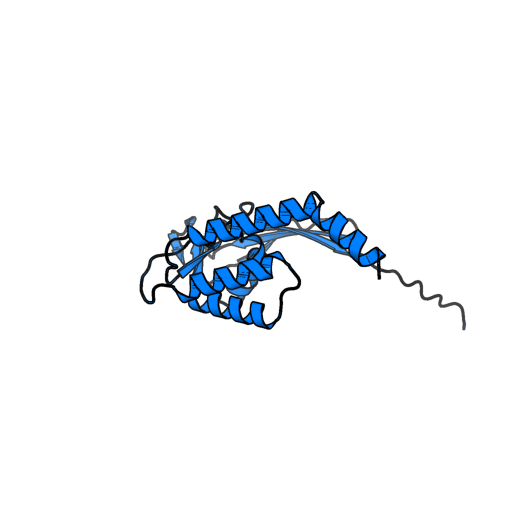46 N N . LEU A 1 154 ? 4.605 24.269 -16.730 1.00 83.69 154 LEU A N 1
ATOM 1247 C CA . LEU A 1 154 ? 3.953 22.963 -16.706 1.00 83.69 154 LEU A CA 1
ATOM 1248 C C . LEU A 1 154 ? 4.901 21.888 -17.231 1.00 83.69 154 LEU A C 1
ATOM 1250 O O . LEU A 1 154 ? 5.427 22.015 -18.336 1.00 83.69 154 LEU A O 1
ATOM 1254 N N . TYR A 1 155 ? 5.078 20.839 -16.438 1.00 87.56 155 TYR A N 1
ATOM 1255 C CA . TYR A 1 155 ? 5.866 19.657 -16.757 1.00 87.56 155 TYR A CA 1
ATOM 1256 C C . TYR A 1 155 ? 4.967 18.431 -16.671 1.00 87.56 155 TYR A C 1
ATOM 1258 O O . TYR A 1 155 ? 4.143 18.325 -15.764 1.00 87.56 155 TYR A O 1
ATOM 1266 N N . PHE A 1 156 ? 5.152 17.522 -17.612 1.00 90.06 156 PHE A N 1
ATOM 1267 C CA . PHE A 1 156 ? 4.490 16.235 -17.698 1.00 90.06 156 PHE A CA 1
ATOM 1268 C C . PHE A 1 156 ? 5.545 15.161 -17.924 1.00 90.06 156 PHE A C 1
ATOM 1270 O O . PHE A 1 156 ? 6.487 15.379 -18.692 1.00 90.06 156 PHE A O 1
ATOM 1277 N N . TRP A 1 157 ? 5.397 14.016 -17.276 1.00 90.25 157 TRP A N 1
ATOM 1278 C CA . TRP A 1 157 ? 6.182 12.824 -17.576 1.00 90.25 157 TRP A CA 1
ATOM 1279 C C . TRP A 1 157 ? 5.415 11.573 -17.154 1.00 90.25 157 TRP A C 1
ATOM 1281 O O . TRP A 1 157 ? 4.446 11.642 -16.404 1.00 90.25 157 TRP A O 1
ATOM 1291 N N . THR A 1 158 ? 5.844 10.415 -17.638 1.00 90.62 158 THR A N 1
ATOM 1292 C CA . THR A 1 158 ? 5.327 9.118 -17.205 1.00 90.62 158 THR A CA 1
ATOM 1293 C C . THR A 1 158 ? 6.403 8.394 -16.409 1.00 90.62 158 THR A C 1
ATOM 1295 O O . THR A 1 158 ? 7.449 8.041 -16.960 1.00 90.62 158 THR A O 1
ATOM 1298 N N . ASP A 1 159 ? 6.139 8.129 -15.133 1.00 89.62 159 ASP A N 1
ATOM 1299 C CA . ASP A 1 159 ? 6.970 7.264 -14.300 1.00 89.62 159 ASP A CA 1
ATOM 1300 C C . ASP A 1 159 ? 6.687 5.806 -14.672 1.00 89.62 159 ASP A C 1
ATOM 1302 O O . ASP A 1 159 ? 5.567 5.325 -14.506 1.00 89.62 159 ASP A O 1
ATOM 1306 N N . ASN A 1 160 ? 7.703 5.094 -15.164 1.00 92.62 160 ASN A N 1
ATOM 1307 C CA . ASN A 1 160 ? 7.630 3.664 -15.452 1.00 92.62 160 ASN A CA 1
ATOM 1308 C C . ASN A 1 160 ? 8.636 2.892 -14.614 1.00 92.62 160 ASN A C 1
ATOM 1310 O O . ASN A 1 160 ? 9.831 3.209 -14.612 1.00 92.62 160 ASN A O 1
ATOM 1314 N N . TRP A 1 161 ? 8.171 1.829 -13.966 1.00 92.00 161 TRP A N 1
ATOM 1315 C CA . TRP A 1 161 ? 9.040 0.864 -13.302 1.00 92.00 161 TRP A CA 1
ATOM 1316 C C . TRP A 1 161 ? 8.968 -0.467 -14.021 1.00 92.00 161 TRP A C 1
ATOM 1318 O O . TRP A 1 161 ? 7.880 -0.954 -14.331 1.00 92.00 161 TRP A O 1
ATOM 1328 N N . VAL A 1 162 ? 10.129 -1.060 -14.275 1.00 93.44 162 VAL A N 1
ATOM 1329 C CA . VAL A 1 162 ? 10.233 -2.349 -14.958 1.00 93.44 162 VAL A CA 1
ATOM 1330 C C . VAL A 1 162 ? 11.083 -3.326 -14.163 1.00 93.44 162 VAL A C 1
ATOM 1332 O O . VAL A 1 162 ? 12.065 -2.935 -13.531 1.00 93.44 162 VAL A O 1
ATOM 1335 N N . CYS A 1 163 ? 10.724 -4.606 -14.197 1.00 93.56 163 CYS A N 1
ATOM 1336 C CA . CYS A 1 163 ? 11.562 -5.648 -13.610 1.00 93.56 163 CYS A CA 1
ATOM 1337 C C . CYS A 1 163 ? 12.844 -5.856 -14.442 1.00 93.56 163 CYS A C 1
ATOM 1339 O O . CYS A 1 163 ? 12.932 -5.354 -15.567 1.00 93.56 163 CYS A O 1
ATOM 1341 N N . PRO A 1 164 ? 13.827 -6.635 -13.954 1.00 92.69 164 PRO A N 1
ATOM 1342 C CA . PRO A 1 164 ? 15.057 -6.913 -14.702 1.00 92.69 164 PRO A CA 1
ATOM 1343 C C . PRO A 1 164 ? 14.828 -7.601 -16.060 1.00 92.69 164 PRO A C 1
ATOM 1345 O O . PRO A 1 164 ? 15.641 -7.457 -16.966 1.00 92.69 164 PRO A O 1
ATOM 1348 N N . ALA A 1 165 ? 13.705 -8.311 -16.224 1.00 92.75 165 ALA A N 1
ATOM 1349 C CA . ALA A 1 165 ? 13.296 -8.912 -17.497 1.00 92.75 165 ALA A CA 1
ATOM 1350 C C . ALA A 1 165 ? 12.580 -7.926 -18.448 1.00 92.75 165 ALA A C 1
ATOM 1352 O O . ALA A 1 165 ? 12.236 -8.292 -19.568 1.00 92.75 165 ALA A O 1
ATOM 1353 N N . GLY A 1 166 ? 12.339 -6.683 -18.018 1.00 92.94 166 GLY A N 1
ATOM 1354 C CA . GLY A 1 166 ? 11.709 -5.633 -18.821 1.00 92.94 166 GLY A CA 1
ATOM 1355 C C . GLY A 1 166 ? 10.179 -5.564 -18.746 1.00 92.94 166 GLY A C 1
ATOM 1356 O O . GLY A 1 166 ? 9.586 -4.740 -19.442 1.00 92.94 166 GLY A O 1
ATOM 1357 N N . HIS A 1 167 ? 9.518 -6.373 -17.911 1.00 94.19 167 HIS A N 1
ATOM 1358 C CA . HIS A 1 167 ? 8.067 -6.285 -17.709 1.00 94.19 167 HIS A CA 1
ATOM 1359 C C . HIS A 1 167 ? 7.688 -5.051 -16.889 1.00 94.19 167 HIS A C 1
ATOM 1361 O O . HIS A 1 167 ? 8.365 -4.719 -15.917 1.00 94.19 167 HIS A O 1
ATOM 1367 N N . LEU A 1 168 ? 6.586 -4.399 -17.262 1.00 92.62 168 LEU A N 1
ATOM 1368 C CA . LEU A 1 168 ? 6.047 -3.242 -16.551 1.00 92.62 168 LEU A CA 1
ATOM 1369 C C . LEU A 1 168 ? 5.502 -3.656 -15.177 1.00 92.62 168 LEU A C 1
ATOM 1371 O O . LEU A 1 168 ? 4.764 -4.631 -15.074 1.00 92.62 168 LEU A O 1
ATOM 1375 N N . LEU A 1 169 ? 5.862 -2.904 -14.140 1.00 92.25 169 LEU A N 1
ATOM 1376 C CA . LEU A 1 169 ? 5.445 -3.120 -12.749 1.00 92.25 169 LEU A CA 1
ATOM 1377 C C . LEU A 1 169 ? 4.603 -1.968 -12.212 1.00 92.25 169 LEU A C 1
ATOM 1379 O O . LEU A 1 169 ? 3.738 -2.178 -11.369 1.00 92.25 169 LEU A O 1
ATOM 1383 N N . TYR A 1 170 ? 4.880 -0.757 -12.684 1.00 91.38 170 TYR A N 1
ATOM 1384 C CA . TYR A 1 170 ? 4.172 0.457 -12.310 1.00 91.38 170 TYR A CA 1
ATOM 1385 C C . TYR A 1 170 ? 4.236 1.452 -13.464 1.00 91.38 170 TYR A C 1
ATOM 1387 O O . TYR A 1 170 ? 5.281 1.576 -14.115 1.00 91.38 170 TYR A O 1
ATOM 1395 N N . ARG A 1 171 ? 3.125 2.145 -13.708 1.00 90.56 171 ARG A N 1
ATOM 1396 C CA . ARG A 1 171 ? 3.014 3.243 -14.661 1.00 90.56 171 ARG A CA 1
ATOM 1397 C C . ARG A 1 171 ? 2.073 4.307 -14.123 1.00 90.56 171 ARG A C 1
ATOM 1399 O O . ARG A 1 171 ? 0.885 4.044 -13.962 1.00 90.56 171 ARG A O 1
ATOM 1406 N N . ARG A 1 172 ? 2.579 5.529 -13.977 1.00 88.56 172 ARG A N 1
ATOM 1407 C CA . ARG A 1 172 ? 1.764 6.697 -13.629 1.00 88.56 172 ARG A CA 1
ATOM 1408 C C . ARG A 1 172 ? 2.146 7.905 -14.457 1.00 88.56 172 ARG A C 1
ATOM 1410 O O . ARG A 1 172 ? 3.314 8.129 -14.759 1.00 88.56 172 ARG A O 1
ATOM 1417 N N . ASN A 1 173 ? 1.134 8.678 -14.820 1.00 88.31 173 ASN A N 1
ATOM 1418 C CA . ASN A 1 173 ? 1.305 9.970 -15.458 1.00 88.31 173 ASN A CA 1
ATOM 1419 C C . ASN A 1 173 ? 1.421 11.055 -14.388 1.00 88.31 173 ASN A C 1
ATOM 1421 O O . ASN A 1 173 ? 0.502 11.249 -13.596 1.00 88.31 173 ASN A O 1
ATOM 1425 N N . GLU A 1 174 ? 2.531 11.774 -14.407 1.00 86.50 174 GLU A N 1
ATOM 1426 C CA . GLU A 1 174 ? 2.872 12.816 -13.454 1.00 86.50 174 GLU A CA 1
ATOM 1427 C C . GLU A 1 174 ? 2.756 14.195 -14.095 1.00 86.50 174 GLU A C 1
ATOM 1429 O O . GLU A 1 174 ? 3.084 14.403 -15.268 1.00 86.50 174 GLU A O 1
ATOM 1434 N N . TRP A 1 175 ? 2.298 15.156 -13.296 1.00 86.69 175 TRP A N 1
ATOM 1435 C CA . TRP A 1 175 ? 2.107 16.536 -13.720 1.00 86.69 175 TRP A CA 1
ATOM 1436 C C . TRP A 1 175 ? 2.610 17.469 -12.628 1.00 86.69 175 TRP A C 1
ATOM 1438 O O . TRP A 1 175 ? 2.221 17.360 -11.467 1.00 86.69 175 TRP A O 1
ATOM 1448 N N . MET A 1 176 ? 3.429 18.444 -13.003 1.00 85.44 176 MET A N 1
ATOM 1449 C CA . MET A 1 176 ? 3.909 19.471 -12.088 1.00 85.44 176 MET A CA 1
ATOM 1450 C C . MET A 1 176 ? 3.643 20.851 -12.667 1.00 85.44 176 MET A C 1
ATOM 1452 O O . MET A 1 176 ? 4.132 21.193 -13.746 1.00 85.44 176 MET A O 1
ATOM 1456 N N . HIS A 1 177 ? 2.914 21.669 -11.907 1.00 82.62 177 HIS A N 1
ATOM 1457 C CA . HIS A 1 177 ? 2.739 23.083 -12.204 1.00 82.62 177 HIS A CA 1
ATOM 1458 C C . HIS A 1 177 ? 3.638 23.933 -11.299 1.00 82.62 177 HIS A C 1
ATOM 1460 O O . HIS A 1 177 ? 3.495 23.921 -10.076 1.00 82.62 177 HIS A O 1
ATOM 1466 N N . ILE A 1 178 ? 4.559 24.690 -11.892 1.00 80.38 178 ILE A N 1
ATOM 1467 C CA . ILE A 1 178 ? 5.464 25.584 -11.168 1.00 80.38 178 ILE A CA 1
ATOM 1468 C C . ILE A 1 178 ? 4.915 27.011 -11.226 1.00 80.38 178 ILE A C 1
ATOM 1470 O O . ILE A 1 178 ? 5.036 27.706 -12.236 1.00 80.38 178 ILE A O 1
ATOM 1474 N N . ASN A 1 179 ? 4.381 27.482 -10.099 1.00 76.12 179 ASN A N 1
ATOM 1475 C CA . ASN A 1 179 ? 4.028 28.887 -9.907 1.00 76.12 179 ASN A CA 1
ATOM 1476 C C . ASN A 1 179 ? 5.272 29.680 -9.490 1.00 76.12 179 ASN A C 1
ATOM 1478 O O . ASN A 1 179 ? 5.632 29.718 -8.314 1.00 76.12 179 ASN A O 1
ATOM 1482 N N . ARG A 1 180 ? 5.947 30.322 -10.448 1.00 67.75 180 ARG A N 1
ATOM 1483 C CA . ARG A 1 180 ? 7.056 31.236 -10.137 1.00 67.75 180 ARG A CA 1
ATOM 1484 C C . ARG A 1 180 ? 6.494 32.600 -9.742 1.00 67.75 180 ARG A C 1
ATOM 1486 O O . ARG A 1 180 ? 6.002 33.337 -10.592 1.00 67.75 180 ARG A O 1
ATOM 1493 N N . LEU A 1 181 ? 6.601 32.956 -8.464 1.00 63.88 181 LEU A N 1
ATOM 1494 C CA . LEU A 1 181 ? 6.406 34.334 -8.019 1.00 63.88 181 LEU A CA 1
ATOM 1495 C C . LEU A 1 181 ? 7.598 35.164 -8.512 1.00 63.88 181 LEU A C 1
ATOM 1497 O O . LEU A 1 181 ? 8.680 35.121 -7.931 1.00 63.88 181 LEU A O 1
ATOM 1501 N N . SER A 1 182 ? 7.430 35.902 -9.610 1.00 59.75 182 SER A N 1
ATOM 1502 C CA . SER A 1 182 ? 8.425 36.890 -10.021 1.00 59.75 182 SER A CA 1
ATOM 1503 C C . SER A 1 182 ? 8.338 38.091 -9.078 1.00 59.75 182 SER A C 1
ATOM 1505 O O . SER A 1 182 ? 7.540 39.004 -9.296 1.00 59.75 182 SER A O 1
ATOM 1507 N N . HIS A 1 183 ? 9.156 38.113 -8.028 1.00 50.41 183 HIS A N 1
ATOM 1508 C CA . HIS A 1 183 ? 9.446 39.372 -7.353 1.00 50.41 183 HIS A CA 1
ATOM 1509 C C . HIS A 1 183 ? 10.244 40.238 -8.327 1.00 50.41 183 HIS A C 1
ATOM 1511 O O . HIS A 1 183 ? 11.409 39.973 -8.616 1.00 50.41 183 HIS A O 1
ATOM 1517 N N . ARG A 1 184 ? 9.589 41.261 -8.877 1.00 50.44 184 ARG A N 1
ATOM 1518 C CA . ARG A 1 184 ? 10.260 42.339 -9.600 1.00 50.44 184 ARG A CA 1
ATOM 1519 C C . ARG A 1 184 ? 11.073 43.105 -8.553 1.00 50.44 184 ARG A C 1
ATOM 1521 O O . ARG A 1 184 ? 10.525 43.941 -7.844 1.00 50.44 184 ARG A O 1
ATOM 1528 N N . ILE A 1 185 ? 12.347 42.757 -8.387 1.00 53.66 185 ILE A N 1
ATOM 1529 C CA . ILE A 1 185 ? 13.282 43.602 -7.643 1.00 53.66 185 ILE A CA 1
ATOM 1530 C C . ILE A 1 185 ? 13.491 44.825 -8.533 1.00 53.66 185 ILE A C 1
ATOM 1532 O O . ILE A 1 185 ? 14.117 44.732 -9.587 1.00 53.66 185 ILE A O 1
ATOM 1536 N N . ASP A 1 186 ? 12.868 45.939 -8.162 1.00 51.50 186 ASP A N 1
ATOM 1537 C CA . ASP A 1 186 ? 13.080 47.220 -8.822 1.00 51.50 186 ASP A CA 1
ATOM 1538 C C . ASP A 1 186 ? 14.502 47.682 -8.483 1.00 51.50 186 ASP A C 1
ATOM 1540 O O . ASP A 1 186 ? 14.772 48.175 -7.392 1.00 51.50 186 ASP A O 1
ATOM 1544 N N . THR A 1 187 ? 15.455 47.441 -9.384 1.00 53.97 187 THR A N 1
ATOM 1545 C CA . THR A 1 187 ? 16.857 47.854 -9.210 1.00 53.97 187 THR A CA 1
ATOM 1546 C C . THR A 1 187 ? 17.085 49.324 -9.571 1.00 53.97 187 THR A C 1
ATOM 1548 O O . THR A 1 187 ? 18.221 49.730 -9.809 1.00 53.97 187 THR A O 1
ATOM 1551 N N . ARG A 1 188 ? 16.039 50.155 -9.620 1.00 48.72 188 ARG A N 1
ATOM 1552 C CA . ARG A 1 188 ? 16.186 51.608 -9.752 1.00 48.72 188 ARG A CA 1
ATOM 1553 C C . ARG A 1 188 ? 16.368 52.242 -8.380 1.00 48.72 188 ARG A C 1
ATOM 1555 O O . ARG A 1 188 ? 15.402 52.706 -7.791 1.00 48.72 188 ARG A O 1
ATOM 1562 N N . ASN A 1 189 ? 17.603 52.218 -7.886 1.00 47.97 189 ASN A N 1
ATOM 1563 C CA . ASN A 1 189 ? 18.183 53.238 -7.005 1.00 47.97 189 ASN A CA 1
ATOM 1564 C C . ASN A 1 189 ? 19.669 52.915 -6.790 1.00 47.97 189 ASN A C 1
ATOM 1566 O O . ASN A 1 189 ? 20.040 52.337 -5.772 1.00 47.97 189 ASN A O 1
ATOM 1570 N N . TRP A 1 190 ? 20.485 53.278 -7.780 1.00 42.16 190 TRP A N 1
ATOM 1571 C CA . TRP A 1 190 ? 21.897 53.628 -7.626 1.00 42.16 190 TRP A CA 1
ATOM 1572 C C . TRP A 1 190 ? 22.175 54.805 -8.554 1.00 42.16 190 TRP A C 1
ATOM 1574 O O . TRP A 1 190 ? 21.773 54.705 -9.737 1.00 42.16 190 TRP A O 1
#

pLDDT: mean 83.65, std 11.86, range [42.16, 95.38]

Radius of gyration: 21.68 Å; chains: 1; bounding box: 48×72×42 Å

Foldseek 3Di:
DVVVVVVVVPCCPDPVVVVVVVLLVVLVVLLVPFDQAEQKEFLDDCVADPSQFPKTKIAGLVVVLVVLVVDVVVDDPDPSNVRNSVSSNVSSVRYDPDDPDYGYDPRSCSVVCVVVSVVCVVVVRIWIGRVVVRDTAPDWDWDWAPWDDDPPFKIKTWIWIAGPVGHTGGIDIDMGGDDDPPPPPPPPDD